Protein AF-A0A0A1XLI5-F1 (afdb_monomer)

Nearest PDB structures (foldseek):
  1wdu-assembly2_B  TM=8.377E-01  e=4.323E-15  Bombyx mori
  2v0s-assembly1_A  TM=8.043E-01  e=7.699E-15  Homo sapiens
  2v0r-assembly2_B  TM=8.054E-01  e=9.155E-15  Homo sapiens
  7n8k-assembly2_B  TM=7.946E-01  e=1.539E-14  Homo sapiens
  7n94-assembly2_B  TM=7.798E-01  e=3.281E-13  Homo sapiens

InterPro domains:
  IPR005135 Endonuclease/exonuclease/phosphatase [PF03372] (9-214)
  IPR036691 Endonuclease/exonuclease/phosphatase superfamily [G3DSA:3.60.10.10] (4-222)
  IPR036691 Endonuclease/exonuclease/phosphatase superfamily [SSF56219] (4-221)

pLDDT: mean 92.41, std 9.8, range [49.66, 98.81]

Foldseek 3Di:
DDKAKEKEDAQLACPVQLVLVLVCCVVSVHQKYKYWQNLDAPPDDDDHPQWDKDWDDAPVRGRTIIIMMTGGPVWDKDWDDWDHDPQKGKTWMWTDDPPDIEIEMRIDGDLPDADALVNVLVVLVVSDQWYKHWYFQNAADPQQQWPDGDRNNVRVVVNQPPVVSQKDWAHQNDFFAADPDPVDDGTGRTTIITHPADPQQKHWHWDPRTDDSGTMIIMMGHPDGDPPDPPPDPDDPPDDPVVVVVD

Sequence (247 aa):
MSILNICIWNANGVNQHKLELIRFLTEKNIDVMLISETHLTNKNNFFIAGYRLHVTNHPDGKAHGGTAVLVRNRLNHHALEPHATAQLQATTISLKNRGSDLNLTAIYCPPRFKITDCEFKDFFGTLGPRFLAGGDYNAKHMYWGSRLINPKGRQLYYTIINKHNNLDIISPGKPTYWPSDRNKIPDLIDFAVVKNIDRSLITADTCTDLSSDHSPVLIKLCEQPMIVEPKVSLTTHKTNWLKYRKY

Mean predicted aligned error: 6.58 Å

Solvent-accessible surface area (backbone atoms only — not comparable to full-atom values): 13193 Å² total; per-residue (Å²): 135,67,68,48,31,33,34,26,29,44,39,80,33,39,75,87,44,48,70,59,48,57,50,47,42,57,79,69,57,46,42,33,40,20,27,7,24,33,31,43,34,98,85,58,88,84,84,53,93,69,42,46,80,46,73,23,49,28,77,87,62,46,69,47,50,18,10,22,31,38,35,31,64,89,59,60,63,47,77,51,84,66,42,61,45,91,48,43,25,26,15,36,34,38,36,70,49,102,84,62,54,41,25,43,27,6,25,29,23,53,73,90,48,81,53,50,31,65,58,52,44,55,54,56,59,72,53,54,82,27,31,42,42,22,18,34,51,62,28,23,28,61,92,58,44,11,87,48,74,39,74,42,15,53,20,51,46,55,36,38,72,36,72,91,66,51,42,50,79,48,43,49,62,53,65,24,38,50,62,88,51,86,90,51,77,62,32,25,32,58,38,28,44,32,22,81,65,64,70,64,25,49,51,47,38,68,48,88,58,72,94,40,59,26,39,29,35,42,32,44,41,38,85,56,71,64,83,72,74,73,78,88,59,100,63,57,99,80,57,60,63,76,66,62,75,76,112

Structure (mmCIF, N/CA/C/O backbone):
data_AF-A0A0A1XLI5-F1
#
_entry.id   AF-A0A0A1XLI5-F1
#
loop_
_atom_site.group_PDB
_atom_site.id
_atom_site.type_symbol
_atom_site.label_atom_id
_atom_site.label_alt_id
_atom_site.label_comp_id
_atom_site.label_asym_id
_atom_site.label_entity_id
_atom_site.label_seq_id
_atom_site.pdbx_PDB_ins_code
_atom_site.Cartn_x
_atom_site.Cartn_y
_atom_site.Cartn_z
_atom_site.occupancy
_atom_site.B_iso_or_equiv
_atom_site.auth_seq_id
_atom_site.auth_comp_id
_atom_site.auth_asym_id
_atom_site.auth_atom_id
_atom_site.pdbx_PDB_model_num
ATOM 1 N N . MET A 1 1 ? -12.759 -1.302 22.743 1.00 49.66 1 MET A N 1
ATOM 2 C CA . MET A 1 1 ? -11.717 -0.669 21.908 1.00 49.66 1 MET A CA 1
ATOM 3 C C . MET A 1 1 ? -12.112 -0.861 20.459 1.00 49.66 1 MET A C 1
ATOM 5 O O . MET A 1 1 ? -12.334 -1.997 20.058 1.00 49.66 1 MET A O 1
ATOM 9 N N . SER A 1 2 ? -12.293 0.224 19.713 1.00 81.88 2 SER A N 1
ATOM 10 C CA . SER A 1 2 ? -12.528 0.156 18.270 1.00 81.88 2 SER A CA 1
ATOM 11 C C . SER A 1 2 ? -11.165 -0.025 17.592 1.00 81.88 2 SER A C 1
ATOM 13 O O . SER A 1 2 ? -10.254 0.786 17.772 1.00 81.88 2 SER A O 1
ATOM 15 N N . ILE A 1 3 ? -10.997 -1.171 16.933 1.00 92.06 3 ILE A N 1
ATOM 16 C CA . ILE A 1 3 ? -9.827 -1.516 16.123 1.00 92.06 3 ILE A CA 1
ATOM 17 C C . ILE A 1 3 ? -10.325 -1.610 14.690 1.00 92.06 3 ILE A C 1
ATOM 19 O O . ILE A 1 3 ? -11.310 -2.301 14.426 1.00 92.06 3 ILE A O 1
ATOM 23 N N . LEU A 1 4 ? -9.634 -0.930 13.784 1.00 95.38 4 LEU A N 1
ATOM 24 C CA . LEU A 1 4 ? -9.854 -1.030 12.354 1.00 95.38 4 LEU A CA 1
ATOM 25 C C . LEU A 1 4 ? -8.824 -2.001 11.769 1.00 95.38 4 LEU A C 1
ATOM 27 O O . LEU A 1 4 ? -7.623 -1.712 11.775 1.00 95.38 4 LEU A O 1
ATOM 31 N N . ASN A 1 5 ? -9.291 -3.151 11.278 1.00 97.88 5 ASN A N 1
ATOM 32 C CA . ASN A 1 5 ? -8.432 -4.137 10.626 1.00 97.88 5 ASN A CA 1
ATOM 33 C C . ASN A 1 5 ? -8.346 -3.826 9.131 1.00 97.88 5 ASN A C 1
ATOM 35 O O . ASN A 1 5 ? -9.330 -3.946 8.400 1.00 97.88 5 ASN A O 1
ATOM 39 N N . ILE A 1 6 ? -7.165 -3.432 8.676 1.00 98.62 6 ILE A N 1
ATOM 40 C CA . ILE A 1 6 ? -6.880 -3.119 7.280 1.00 98.62 6 ILE A CA 1
ATOM 41 C C . ILE A 1 6 ? -5.957 -4.207 6.734 1.00 98.62 6 ILE A C 1
ATOM 43 O O . ILE A 1 6 ? -5.086 -4.701 7.447 1.00 98.62 6 ILE A O 1
ATOM 47 N N . CYS A 1 7 ? -6.114 -4.588 5.474 1.00 98.69 7 CYS A N 1
ATOM 48 C CA . CYS A 1 7 ? -5.161 -5.468 4.809 1.00 98.69 7 CYS A CA 1
ATOM 49 C C . CYS A 1 7 ? -4.741 -4.889 3.461 1.00 98.69 7 CYS A C 1
ATOM 51 O O . CYS A 1 7 ? -5.577 -4.354 2.742 1.00 98.69 7 CYS A O 1
ATOM 53 N N . ILE A 1 8 ? -3.450 -4.972 3.146 1.00 98.69 8 ILE A N 1
ATOM 54 C CA . ILE A 1 8 ? -2.868 -4.619 1.851 1.00 98.69 8 ILE A CA 1
ATOM 55 C C . ILE A 1 8 ? -2.484 -5.905 1.145 1.00 98.69 8 ILE A C 1
ATOM 57 O O . ILE A 1 8 ? -1.854 -6.766 1.759 1.00 98.69 8 ILE A O 1
ATOM 61 N N . TRP A 1 9 ? -2.808 -6.019 -0.136 1.00 98.62 9 TRP A N 1
ATOM 62 C CA . TRP A 1 9 ? -2.427 -7.186 -0.913 1.00 98.62 9 TRP A CA 1
ATOM 63 C C . TRP A 1 9 ? -2.335 -6.875 -2.404 1.00 98.62 9 TRP A C 1
ATOM 65 O O . TRP A 1 9 ? -3.263 -6.311 -2.984 1.00 98.62 9 TRP A O 1
ATOM 75 N N . ASN A 1 10 ? -1.236 -7.275 -3.036 1.00 98.31 10 ASN A N 1
ATOM 76 C CA . ASN A 1 10 ? -1.172 -7.370 -4.487 1.00 98.31 10 ASN A CA 1
ATOM 77 C C . ASN A 1 10 ? -1.771 -8.719 -4.916 1.00 98.31 10 ASN A C 1
ATOM 79 O O . ASN A 1 10 ? -1.243 -9.783 -4.591 1.00 98.31 10 ASN A O 1
ATOM 83 N N . ALA A 1 11 ? -2.905 -8.663 -5.613 1.00 97.38 11 ALA A N 1
ATOM 84 C CA . ALA A 1 11 ? -3.664 -9.847 -5.991 1.00 97.38 11 ALA A CA 1
ATOM 85 C C . ALA A 1 11 ? -3.183 -10.500 -7.290 1.00 97.38 11 ALA A C 1
ATOM 87 O O . ALA A 1 11 ? -3.607 -11.618 -7.563 1.00 97.38 11 ALA A O 1
ATOM 88 N N . ASN A 1 12 ? -2.385 -9.799 -8.107 1.00 96.25 12 ASN A N 1
ATOM 89 C CA . ASN A 1 12 ? -1.970 -10.254 -9.437 1.00 96.25 12 ASN A CA 1
ATOM 90 C C . ASN A 1 12 ? -3.145 -10.847 -10.258 1.00 96.25 12 ASN A C 1
ATOM 92 O O . ASN A 1 12 ? -3.077 -11.924 -10.854 1.00 96.25 12 ASN A O 1
ATOM 96 N N . GLY A 1 13 ? -4.280 -10.142 -10.236 1.00 95.81 13 GLY A N 1
ATOM 97 C CA . GLY A 1 13 ? -5.560 -10.573 -10.794 1.00 95.81 13 GLY A CA 1
ATOM 98 C C . GLY A 1 13 ? -6.535 -11.128 -9.755 1.00 95.81 13 GLY A C 1
ATOM 99 O O . GLY A 1 13 ? -6.631 -12.329 -9.526 1.00 95.81 13 GLY A O 1
ATOM 100 N N . VAL A 1 14 ? -7.393 -10.269 -9.201 1.00 96.12 14 VAL A N 1
ATOM 101 C CA . VAL A 1 14 ? -8.268 -10.622 -8.061 1.00 96.12 14 VAL A CA 1
ATOM 102 C C . VAL A 1 14 ? -9.360 -11.658 -8.382 1.00 96.12 14 VAL A C 1
ATOM 104 O O . VAL A 1 14 ? -9.845 -12.353 -7.489 1.00 96.12 14 VAL A O 1
ATOM 107 N N . ASN A 1 15 ? -9.769 -11.789 -9.650 1.00 93.62 15 ASN A N 1
ATOM 108 C CA . ASN A 1 15 ? -10.887 -12.664 -10.034 1.00 93.62 15 ASN A CA 1
ATOM 109 C C . ASN A 1 15 ? -10.626 -14.142 -9.717 1.00 93.62 15 ASN A C 1
ATOM 111 O O . ASN A 1 15 ? -11.529 -14.823 -9.229 1.00 93.62 15 ASN A O 1
ATOM 115 N N . GLN A 1 16 ? -9.408 -14.629 -9.960 1.00 92.94 16 GLN A N 1
ATOM 116 C CA . GLN A 1 16 ? -9.045 -16.032 -9.723 1.00 92.94 16 GLN A CA 1
ATOM 117 C C . GLN A 1 16 ? -8.970 -16.378 -8.225 1.00 92.94 16 GLN A C 1
ATOM 119 O O . GLN A 1 16 ? -9.126 -17.535 -7.847 1.00 92.94 16 GLN A O 1
ATOM 124 N N . HIS A 1 17 ? -8.840 -15.362 -7.369 1.00 94.75 17 HIS A N 1
ATOM 125 C CA . HIS A 1 17 ? -8.684 -15.490 -5.921 1.00 94.75 17 HIS A CA 1
ATOM 126 C C . HIS A 1 17 ? -9.977 -15.213 -5.138 1.00 94.75 17 HIS A C 1
ATOM 128 O O . HIS A 1 17 ? -9.974 -15.094 -3.914 1.00 94.75 17 HIS A O 1
ATOM 134 N N . LYS A 1 18 ? -11.126 -15.093 -5.814 1.00 95.62 18 LYS A N 1
ATOM 135 C CA . LYS A 1 18 ? -12.368 -14.624 -5.183 1.00 95.62 18 LYS A CA 1
ATOM 136 C C . LYS A 1 18 ? -12.802 -15.456 -3.966 1.00 95.62 18 LYS A C 1
ATOM 138 O O . LYS A 1 18 ? -13.197 -14.884 -2.952 1.00 95.62 18 LYS A O 1
ATOM 143 N N . LEU A 1 19 ? -12.761 -16.787 -4.064 1.00 96.38 19 LEU A N 1
ATOM 144 C CA . LEU A 1 19 ? -13.228 -17.676 -2.990 1.00 96.38 19 LEU A CA 1
ATOM 145 C C . LEU A 1 19 ? -12.307 -17.635 -1.764 1.00 96.38 19 LEU A C 1
ATOM 147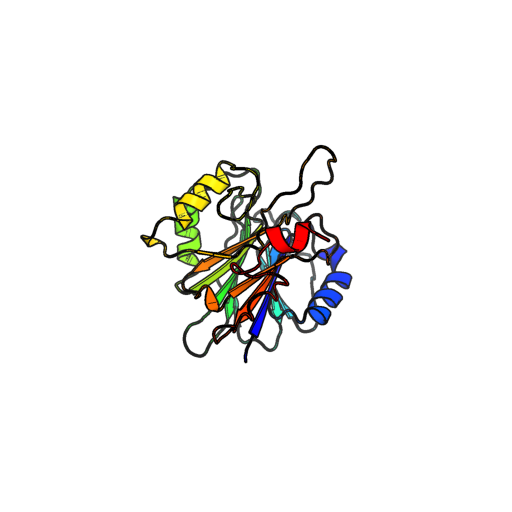 O O . LEU A 1 19 ? -12.796 -17.534 -0.638 1.00 96.38 19 LEU A O 1
ATOM 151 N N . GLU A 1 20 ? -10.989 -17.661 -1.972 1.00 97.00 20 GLU A N 1
ATOM 152 C CA . GLU A 1 20 ? -10.031 -17.525 -0.870 1.00 97.00 20 GLU A CA 1
ATOM 153 C C . GLU A 1 20 ? -10.091 -16.135 -0.235 1.00 97.00 20 GLU A C 1
ATOM 155 O O . GLU A 1 20 ? -10.022 -16.029 0.986 1.00 97.00 20 GLU A O 1
ATOM 160 N N . LEU A 1 21 ? -10.328 -15.084 -1.027 1.00 97.75 21 LEU A N 1
ATOM 161 C CA . LEU A 1 21 ? -10.473 -13.728 -0.516 1.00 97.75 21 LEU A CA 1
ATOM 162 C C . LEU A 1 21 ? -11.706 -13.604 0.386 1.00 97.75 21 LEU A C 1
ATOM 164 O O . LEU A 1 21 ? -11.608 -13.038 1.469 1.00 97.75 21 LEU A O 1
ATOM 168 N N . ILE A 1 22 ? -12.854 -14.177 0.001 1.00 97.81 22 ILE A N 1
ATOM 169 C CA . ILE A 1 22 ? -14.059 -14.211 0.856 1.00 97.81 22 ILE A CA 1
ATOM 170 C C . ILE A 1 22 ? -13.752 -14.871 2.207 1.00 97.81 22 ILE A C 1
ATOM 172 O O . ILE A 1 22 ? -14.126 -14.348 3.264 1.00 97.81 22 ILE A O 1
ATOM 176 N N . ARG A 1 23 ? -13.053 -16.010 2.174 1.00 97.50 23 ARG A N 1
ATOM 177 C CA . ARG A 1 23 ? -12.657 -16.743 3.378 1.00 97.50 23 ARG A CA 1
ATOM 178 C C . ARG A 1 23 ? -11.710 -15.910 4.242 1.00 97.50 23 ARG A C 1
ATOM 180 O O . ARG A 1 23 ? -11.984 -15.718 5.423 1.00 97.50 23 ARG A O 1
ATOM 187 N N . PHE A 1 24 ? -10.668 -15.344 3.641 1.00 98.25 24 PHE A N 1
ATOM 188 C CA . PHE A 1 24 ? -9.669 -14.517 4.312 1.00 98.25 24 PHE A CA 1
ATOM 189 C C . PHE A 1 24 ? -10.281 -13.283 4.987 1.00 98.25 24 PHE A C 1
ATOM 191 O O . PHE A 1 24 ? -10.025 -13.027 6.164 1.00 98.25 24 PHE A O 1
ATOM 198 N N . LEU A 1 25 ? -11.150 -12.551 4.277 1.00 98.31 25 LEU A N 1
ATOM 199 C CA . LEU A 1 25 ? -11.863 -11.383 4.808 1.00 98.31 25 LEU A CA 1
ATOM 200 C C . LEU A 1 25 ? -12.666 -11.723 6.073 1.00 98.31 25 LEU A C 1
ATOM 202 O O . LEU A 1 25 ? -12.767 -10.900 6.988 1.00 98.31 25 LEU A O 1
ATOM 206 N N . THR A 1 26 ? -13.227 -12.932 6.120 1.00 97.00 26 THR A N 1
ATOM 207 C CA . THR A 1 26 ? -14.022 -13.432 7.245 1.00 97.00 26 THR A CA 1
ATOM 208 C C . THR A 1 26 ? -13.123 -13.891 8.393 1.00 97.00 26 THR A C 1
ATOM 210 O O . THR A 1 26 ? -13.259 -13.391 9.507 1.00 97.00 26 THR A O 1
ATOM 213 N N . GLU A 1 27 ? -12.164 -14.782 8.127 1.00 97.06 27 GLU A N 1
ATOM 214 C CA . GLU A 1 27 ? -11.277 -15.371 9.141 1.00 97.06 27 GLU A CA 1
ATOM 215 C C . GLU A 1 27 ? -10.389 -14.327 9.829 1.00 97.06 27 GLU A C 1
ATOM 217 O O . GLU A 1 27 ? -10.199 -14.374 11.044 1.00 97.06 27 GLU A O 1
ATOM 222 N N . LYS A 1 28 ? -9.869 -13.353 9.073 1.00 97.25 28 LYS A N 1
ATOM 223 C CA . LYS A 1 28 ? -9.046 -12.263 9.621 1.00 97.25 28 LYS A CA 1
ATOM 224 C C . LYS A 1 28 ? -9.863 -11.067 10.096 1.00 97.25 28 LYS A C 1
ATOM 226 O O . LYS A 1 28 ? -9.287 -10.113 10.614 1.00 97.25 28 LYS A O 1
ATOM 231 N N . ASN A 1 29 ? -11.188 -11.107 9.937 1.00 97.00 29 ASN A N 1
ATOM 232 C CA . ASN A 1 29 ? -12.095 -10.028 10.313 1.00 97.00 29 ASN A CA 1
ATOM 233 C C . ASN A 1 29 ? -11.672 -8.659 9.730 1.00 97.00 29 ASN A C 1
ATOM 235 O O . ASN A 1 29 ? -11.658 -7.651 10.439 1.00 97.00 29 ASN A O 1
ATOM 239 N N . ILE A 1 30 ? -11.339 -8.628 8.436 1.00 98.31 30 ILE A N 1
ATOM 240 C CA . ILE A 1 30 ? -10.862 -7.423 7.740 1.00 98.31 30 ILE A CA 1
ATOM 241 C C . ILE A 1 30 ? -11.998 -6.413 7.588 1.00 98.31 30 ILE A C 1
ATOM 243 O O . ILE A 1 30 ? -13.070 -6.744 7.100 1.00 98.31 30 ILE A O 1
ATOM 247 N N . ASP A 1 31 ? -11.792 -5.166 7.988 1.00 98.12 31 ASP A N 1
ATOM 248 C CA . ASP A 1 31 ? -12.767 -4.098 7.778 1.00 98.12 31 ASP A CA 1
ATOM 249 C C . ASP A 1 31 ? -12.550 -3.386 6.438 1.00 98.12 31 ASP A C 1
ATOM 251 O O . ASP A 1 31 ? -13.524 -3.028 5.769 1.00 98.12 31 ASP A O 1
ATOM 255 N N . VAL A 1 32 ? -11.287 -3.204 6.035 1.00 98.62 32 VAL A N 1
ATOM 256 C CA . VAL A 1 32 ? -10.914 -2.589 4.754 1.00 98.62 32 VAL A CA 1
ATOM 257 C C . VAL A 1 32 ? -9.788 -3.371 4.080 1.00 98.62 32 VAL A C 1
ATOM 259 O O . VAL A 1 32 ? -8.735 -3.585 4.672 1.00 98.62 32 VAL A O 1
ATOM 262 N N . MET A 1 33 ? -9.990 -3.772 2.828 1.00 98.62 33 MET A N 1
ATOM 263 C CA . MET A 1 33 ? -8.975 -4.427 1.999 1.00 98.62 33 MET A CA 1
ATOM 264 C C . MET A 1 33 ? -8.502 -3.462 0.912 1.00 98.62 33 MET A C 1
ATOM 266 O O . MET A 1 33 ? -9.319 -2.964 0.139 1.00 98.62 33 MET A O 1
ATOM 270 N N . LEU A 1 34 ? -7.197 -3.224 0.847 1.00 98.81 34 LEU A N 1
ATOM 271 C CA . LEU A 1 34 ? -6.501 -2.419 -0.148 1.00 98.81 34 LEU A CA 1
ATOM 272 C C . LEU A 1 34 ? -5.833 -3.370 -1.143 1.00 98.81 34 LEU A C 1
ATOM 274 O O . LEU A 1 34 ? -4.936 -4.125 -0.768 1.00 98.81 34 LEU A O 1
ATOM 278 N N . ILE A 1 35 ? -6.299 -3.369 -2.389 1.00 98.56 35 ILE A N 1
ATOM 279 C CA . ILE A 1 35 ? -5.888 -4.340 -3.405 1.00 98.56 35 ILE A CA 1
ATOM 280 C C . ILE A 1 35 ? -5.125 -3.639 -4.527 1.00 98.56 35 ILE A C 1
ATOM 282 O O . ILE A 1 35 ? -5.639 -2.693 -5.130 1.00 98.56 35 ILE A O 1
ATOM 286 N N . SER A 1 36 ? -3.935 -4.153 -4.829 1.00 98.25 36 SER A N 1
ATOM 287 C CA . SER A 1 36 ? -3.125 -3.808 -6.005 1.00 98.25 36 SER A CA 1
ATOM 288 C C . SER A 1 36 ? -3.255 -4.892 -7.078 1.00 98.25 36 SER A C 1
ATOM 290 O O . SER A 1 36 ? -3.556 -6.042 -6.758 1.00 98.25 36 SER A O 1
ATOM 292 N N . GLU A 1 37 ? -3.027 -4.524 -8.339 1.00 96.81 37 GLU A N 1
ATOM 293 C CA . GLU A 1 37 ? -3.124 -5.407 -9.515 1.00 96.81 37 GLU A CA 1
ATOM 294 C C . GLU A 1 37 ? -4.429 -6.204 -9.551 1.00 96.81 37 GLU A C 1
ATOM 296 O O . GLU A 1 37 ? -4.470 -7.433 -9.553 1.00 96.81 37 GLU A O 1
ATOM 301 N N . THR A 1 38 ? -5.547 -5.485 -9.550 1.00 96.38 38 THR A N 1
ATOM 302 C CA . THR A 1 38 ? -6.871 -6.115 -9.576 1.00 96.38 38 THR A CA 1
ATOM 303 C C . THR A 1 38 ? -7.145 -6.829 -10.902 1.00 96.38 38 THR A C 1
ATOM 305 O O . THR A 1 38 ? -7.886 -7.813 -10.919 1.00 96.38 38 THR A O 1
ATOM 308 N N . HIS A 1 39 ? -6.564 -6.341 -12.005 1.00 95.62 39 HIS A N 1
ATOM 309 C CA . HIS A 1 39 ? -6.836 -6.758 -13.389 1.00 95.62 39 HIS A CA 1
ATOM 310 C C . HIS A 1 39 ? -8.325 -6.677 -13.762 1.00 95.62 39 HIS A C 1
ATOM 312 O O . HIS A 1 39 ? -8.803 -7.378 -14.657 1.00 95.62 39 HIS A O 1
ATOM 318 N N . LEU A 1 40 ? -9.077 -5.822 -13.066 1.00 93.75 40 LEU A N 1
ATOM 319 C CA . LEU A 1 40 ? -10.470 -5.550 -13.383 1.00 93.75 40 LEU A CA 1
ATOM 320 C C . LEU A 1 40 ? -10.572 -4.556 -14.544 1.00 93.75 40 LEU A C 1
ATOM 322 O O . LEU A 1 40 ? -9.704 -3.720 -14.785 1.00 93.75 40 LEU A O 1
ATOM 326 N N . THR A 1 41 ? -11.675 -4.666 -15.270 1.00 90.62 41 THR A N 1
ATOM 327 C CA . THR A 1 41 ? -12.099 -3.749 -16.326 1.00 90.62 41 THR A CA 1
ATOM 328 C C . THR A 1 41 ? -13.558 -3.379 -16.089 1.00 90.62 41 THR A C 1
ATOM 330 O O . THR A 1 41 ? -14.252 -4.018 -15.295 1.00 90.62 41 THR A O 1
ATOM 333 N N . ASN A 1 42 ? -14.078 -2.416 -16.849 1.00 85.12 42 ASN A N 1
ATOM 334 C CA . ASN A 1 42 ? -15.495 -2.034 -16.783 1.00 85.12 42 ASN A CA 1
ATOM 335 C C . ASN A 1 42 ? -16.458 -3.179 -17.165 1.00 85.12 42 ASN A C 1
ATOM 337 O O . ASN A 1 42 ? -17.662 -3.050 -16.977 1.00 85.12 42 ASN A O 1
ATOM 341 N N . LYS A 1 43 ? -15.948 -4.290 -17.716 1.00 83.25 43 LYS A N 1
ATOM 342 C CA . LYS A 1 43 ? -16.734 -5.482 -18.067 1.00 83.25 43 LYS A CA 1
ATOM 343 C C . LYS A 1 43 ? -16.814 -6.505 -16.931 1.00 83.25 43 LYS A C 1
ATOM 345 O O . LYS A 1 43 ? -17.588 -7.454 -17.023 1.00 83.25 43 LYS A O 1
ATOM 350 N N . ASN A 1 44 ? -15.986 -6.373 -15.896 1.00 81.69 44 ASN A N 1
ATOM 351 C CA . ASN A 1 44 ? -15.933 -7.340 -14.807 1.00 81.69 44 ASN A CA 1
ATOM 352 C C . ASN A 1 44 ? -16.973 -7.010 -13.732 1.00 81.69 44 ASN A C 1
ATOM 354 O O . ASN A 1 44 ? -16.948 -5.933 -13.147 1.00 81.69 44 ASN A O 1
ATOM 358 N N . ASN A 1 45 ? -17.809 -7.991 -13.386 1.00 81.75 45 ASN A N 1
ATOM 359 C CA . ASN A 1 45 ? -18.713 -7.911 -12.238 1.00 81.75 45 ASN A CA 1
ATOM 360 C C . ASN A 1 45 ? -18.058 -8.557 -11.008 1.00 81.75 45 ASN A C 1
ATOM 362 O O . ASN A 1 45 ? -18.341 -9.708 -10.663 1.00 81.75 45 ASN A O 1
ATOM 366 N N . PHE A 1 46 ? -17.150 -7.831 -10.352 1.00 92.81 46 PHE A N 1
ATOM 367 C CA . PHE A 1 46 ? -16.556 -8.286 -9.094 1.00 92.81 46 PHE A CA 1
ATOM 368 C C . PHE A 1 46 ? -17.426 -7.861 -7.908 1.00 92.81 46 PHE A C 1
ATOM 370 O O . PHE A 1 46 ? -17.701 -6.681 -7.708 1.00 92.81 46 PHE A O 1
ATOM 377 N N . PHE A 1 47 ? -17.871 -8.833 -7.114 1.00 94.75 47 PHE A N 1
ATOM 378 C CA . PHE A 1 47 ? -18.762 -8.605 -5.977 1.00 94.75 47 PHE A CA 1
ATOM 379 C C . PHE A 1 47 ? -18.454 -9.577 -4.842 1.00 94.75 47 PHE A C 1
ATOM 381 O O . PHE A 1 47 ? -18.332 -10.783 -5.079 1.00 94.75 47 PHE A O 1
ATOM 388 N N . ILE A 1 48 ? -18.386 -9.048 -3.621 1.00 96.75 48 ILE A N 1
ATOM 389 C CA . ILE A 1 48 ? -18.204 -9.793 -2.376 1.00 96.75 48 ILE A CA 1
ATOM 390 C C . ILE A 1 48 ? -19.306 -9.354 -1.411 1.00 96.75 48 ILE A C 1
ATOM 392 O O . ILE A 1 48 ? -19.416 -8.175 -1.081 1.00 96.75 48 ILE A O 1
ATOM 396 N N . ALA A 1 49 ? -20.121 -10.301 -0.946 1.00 96.81 49 ALA A N 1
ATOM 397 C CA . ALA A 1 49 ? -21.190 -10.010 0.003 1.00 96.81 49 ALA A CA 1
ATOM 398 C C . ALA A 1 49 ? -20.631 -9.405 1.305 1.00 96.81 49 ALA A C 1
ATOM 400 O O . ALA A 1 49 ? -19.612 -9.852 1.826 1.00 96.81 49 ALA A O 1
ATOM 401 N N . GLY A 1 50 ? -21.305 -8.378 1.830 1.00 97.38 50 GLY A N 1
ATOM 402 C CA . GLY A 1 50 ? -20.885 -7.674 3.048 1.00 97.38 50 GLY A CA 1
ATOM 403 C C . GLY A 1 50 ? -19.815 -6.593 2.845 1.00 97.38 50 GLY A C 1
ATOM 404 O O . GLY A 1 50 ? -19.513 -5.876 3.803 1.00 97.38 50 GLY A O 1
ATOM 405 N N . TYR A 1 51 ? -19.294 -6.431 1.623 1.00 98.44 51 TYR A N 1
ATOM 406 C CA . TYR A 1 51 ? -18.329 -5.390 1.271 1.00 98.44 51 TYR A CA 1
ATOM 407 C C . TYR A 1 51 ? -18.813 -4.549 0.091 1.00 98.44 51 TYR A C 1
ATOM 409 O O . TYR A 1 51 ? -19.416 -5.047 -0.860 1.00 98.44 51 TYR A O 1
ATOM 417 N N . ARG A 1 52 ? -18.479 -3.261 0.132 1.00 97.94 52 ARG A N 1
ATOM 418 C CA . ARG A 1 52 ? -18.613 -2.325 -0.976 1.00 97.94 52 ARG A CA 1
ATOM 419 C C . ARG A 1 52 ? -17.271 -2.195 -1.681 1.00 97.94 52 ARG A C 1
ATOM 421 O O . ARG A 1 52 ? -16.262 -1.926 -1.035 1.00 97.94 52 ARG A O 1
ATOM 428 N N . LEU A 1 53 ? -17.277 -2.386 -2.994 1.00 97.50 53 LEU A N 1
ATOM 429 C CA . LEU A 1 53 ? -16.101 -2.274 -3.849 1.00 97.50 53 LEU A CA 1
ATOM 430 C C . LEU A 1 53 ? -16.013 -0.867 -4.452 1.00 97.50 53 LEU A C 1
ATOM 432 O O . LEU A 1 53 ? -16.988 -0.377 -5.018 1.00 97.50 53 LEU A O 1
ATOM 436 N N . HIS A 1 54 ? -14.825 -0.273 -4.385 1.00 97.44 54 HIS A N 1
ATOM 437 C CA . HIS A 1 54 ? -14.418 0.897 -5.165 1.00 97.44 54 HIS A CA 1
ATOM 438 C C . HIS A 1 54 ? -13.201 0.510 -5.994 1.00 97.44 54 HIS A C 1
ATOM 440 O O . HIS A 1 54 ? -12.355 -0.233 -5.498 1.00 97.44 54 HIS A O 1
ATOM 446 N N . VAL A 1 55 ? -13.118 0.968 -7.242 1.00 95.94 55 VAL A N 1
ATOM 447 C CA . VAL A 1 55 ? -12.077 0.528 -8.181 1.00 95.94 55 VAL A CA 1
ATOM 448 C C . VAL A 1 55 ? -11.579 1.698 -9.009 1.00 95.94 55 VAL A C 1
ATOM 450 O O . VAL A 1 55 ? -12.377 2.461 -9.551 1.00 95.94 55 VAL A O 1
ATOM 453 N N . THR A 1 56 ? -10.267 1.751 -9.186 1.00 95.31 56 THR A N 1
ATOM 454 C CA . THR A 1 56 ? -9.598 2.535 -10.218 1.00 95.31 56 THR A CA 1
ATOM 455 C C . THR A 1 56 ? -8.947 1.554 -11.187 1.00 95.31 56 THR A C 1
ATOM 457 O O . THR A 1 56 ? -7.903 0.967 -10.889 1.00 95.31 56 THR A O 1
ATOM 460 N N . ASN A 1 57 ? -9.591 1.340 -12.338 1.00 91.81 57 ASN A N 1
ATOM 461 C CA . ASN A 1 57 ? -9.068 0.481 -13.403 1.00 91.81 57 ASN A CA 1
ATOM 462 C C . ASN A 1 57 ? -7.848 1.126 -14.074 1.00 91.81 57 ASN A C 1
ATOM 464 O O . ASN A 1 57 ? -7.633 2.337 -13.983 1.00 91.81 57 ASN A O 1
ATOM 468 N N . HIS A 1 58 ? -7.058 0.319 -14.781 1.00 87.50 58 HIS A N 1
ATOM 469 C CA . HIS A 1 58 ? -5.933 0.845 -15.542 1.00 87.50 58 HIS A CA 1
ATOM 470 C C . HIS A 1 58 ? -6.410 1.835 -16.628 1.00 87.50 58 HIS A C 1
ATOM 472 O O . HIS A 1 58 ? -7.429 1.574 -17.277 1.00 87.50 58 HIS A O 1
ATOM 478 N N . PRO A 1 59 ? -5.688 2.950 -16.874 1.00 81.25 59 PRO A N 1
ATOM 479 C CA . PRO A 1 59 ? -6.142 4.015 -17.779 1.00 81.25 59 PRO A CA 1
ATOM 480 C C . PRO A 1 59 ? -6.424 3.586 -19.225 1.00 81.25 59 PRO A C 1
ATOM 482 O O . PRO A 1 59 ? -7.224 4.214 -19.908 1.00 81.25 59 PRO A O 1
ATOM 485 N N . ASP A 1 60 ? -5.779 2.520 -19.705 1.00 86.12 60 ASP A N 1
ATOM 486 C CA . ASP A 1 60 ? -6.001 1.979 -21.058 1.00 86.12 60 ASP A CA 1
ATOM 487 C C . ASP A 1 60 ? -7.208 1.023 -21.164 1.00 86.12 60 ASP A C 1
ATOM 489 O O . ASP A 1 60 ? -7.481 0.490 -22.241 1.00 86.12 60 ASP A O 1
ATOM 493 N N . GLY A 1 61 ? -7.913 0.775 -20.054 1.00 78.69 61 GLY A N 1
ATOM 494 C CA . GLY A 1 61 ? -9.098 -0.080 -19.986 1.00 78.69 61 GLY A CA 1
ATOM 495 C C . GLY A 1 61 ? -8.838 -1.585 -20.120 1.00 78.69 61 GLY A C 1
ATOM 496 O O . GLY A 1 61 ? -9.801 -2.350 -20.229 1.00 78.69 61 GLY A O 1
ATOM 497 N N . LYS A 1 62 ? -7.576 -2.034 -20.131 1.00 84.56 62 LYS A N 1
ATOM 498 C CA . LYS A 1 62 ? -7.205 -3.454 -20.232 1.00 84.56 62 LYS A CA 1
ATOM 499 C C . LYS A 1 62 ? -7.021 -4.094 -18.852 1.00 84.56 62 LYS A C 1
ATOM 501 O O . LYS A 1 62 ? -6.808 -3.419 -17.853 1.00 84.56 62 LYS A O 1
ATOM 506 N N . ALA A 1 63 ? -7.084 -5.425 -18.815 1.00 88.50 63 ALA A N 1
ATOM 507 C CA . ALA A 1 63 ? -6.943 -6.236 -17.604 1.00 88.50 63 ALA A CA 1
ATOM 508 C C . ALA A 1 63 ? -5.469 -6.394 -17.172 1.00 88.50 63 ALA A C 1
ATOM 510 O O . ALA A 1 63 ? -4.914 -7.486 -17.229 1.00 88.50 63 ALA A O 1
ATOM 511 N N . HIS A 1 64 ? -4.821 -5.296 -16.782 1.00 88.12 64 HIS A N 1
ATOM 512 C CA . HIS A 1 64 ? -3.506 -5.284 -16.124 1.00 88.12 64 HIS A CA 1
ATOM 513 C C . HIS A 1 64 ? -3.448 -4.120 -15.135 1.00 88.12 64 HIS A C 1
ATOM 515 O O . HIS A 1 64 ? -4.175 -3.148 -15.313 1.00 88.12 64 HIS A O 1
ATOM 521 N N . GLY A 1 65 ? -2.639 -4.215 -14.078 1.00 92.25 65 GLY A N 1
ATOM 522 C CA . GLY A 1 65 ? -2.659 -3.227 -12.998 1.00 92.25 65 GLY A CA 1
ATOM 523 C C . GLY A 1 65 ? -4.051 -3.065 -12.366 1.00 92.25 65 GLY A C 1
ATOM 524 O O . GLY A 1 65 ? -4.782 -4.031 -12.152 1.00 92.25 65 GLY A O 1
ATOM 525 N N . GLY A 1 66 ? -4.426 -1.828 -12.067 1.00 95.44 66 GLY A N 1
ATOM 526 C CA . GLY A 1 66 ? -5.642 -1.445 -11.362 1.00 95.44 66 GLY A CA 1
ATOM 527 C C . GLY A 1 66 ? -5.490 -1.531 -9.845 1.00 95.44 66 GLY A C 1
ATOM 528 O O . GLY A 1 66 ? -4.699 -2.311 -9.315 1.00 95.44 66 GLY A O 1
ATOM 529 N N . THR A 1 67 ? -6.280 -0.731 -9.135 1.00 98.00 67 THR A N 1
ATOM 530 C CA . THR A 1 67 ? -6.396 -0.789 -7.671 1.00 98.00 67 THR A CA 1
ATOM 531 C C . THR A 1 67 ? -7.854 -0.896 -7.260 1.00 98.00 67 THR A C 1
ATOM 533 O O . THR A 1 67 ? -8.752 -0.523 -8.018 1.00 98.00 67 THR A O 1
ATOM 536 N N . ALA A 1 68 ? -8.103 -1.426 -6.067 1.00 98.00 68 ALA A N 1
ATOM 537 C CA . ALA A 1 68 ? -9.433 -1.441 -5.482 1.00 98.00 68 ALA A CA 1
ATOM 538 C C . ALA A 1 68 ? -9.391 -1.328 -3.963 1.00 98.00 68 ALA A C 1
ATOM 540 O O . ALA A 1 68 ? -8.445 -1.765 -3.311 1.00 98.00 68 ALA A O 1
ATOM 541 N N . VAL A 1 69 ? -10.475 -0.799 -3.403 1.00 98.56 69 VAL A N 1
ATOM 542 C CA . VAL A 1 69 ? -10.740 -0.824 -1.968 1.00 98.56 69 VAL A CA 1
ATOM 543 C C . VAL A 1 69 ? -12.050 -1.562 -1.721 1.00 98.56 69 VAL A C 1
ATOM 545 O O . VAL A 1 69 ? -13.100 -1.151 -2.218 1.00 98.56 69 VAL A O 1
ATOM 548 N N . LEU A 1 70 ? -12.004 -2.641 -0.938 1.00 98.44 70 LEU A N 1
ATOM 549 C CA . LEU A 1 70 ? -13.204 -3.263 -0.374 1.00 98.44 70 LEU A CA 1
ATOM 550 C C . LEU A 1 70 ? -13.424 -2.718 1.031 1.00 98.44 70 LEU A C 1
ATOM 552 O O . LEU A 1 70 ? -12.554 -2.851 1.888 1.00 98.44 70 LEU A O 1
ATOM 556 N N . VAL A 1 71 ? -14.601 -2.158 1.284 1.00 98.44 71 VAL A N 1
ATOM 557 C CA . VAL A 1 71 ? -14.974 -1.605 2.588 1.00 98.44 71 VAL A CA 1
ATOM 558 C C . VAL A 1 71 ? -16.155 -2.378 3.145 1.00 98.44 71 VAL A C 1
ATOM 560 O O . VAL A 1 71 ? -17.184 -2.504 2.484 1.00 98.44 71 VAL A O 1
ATOM 563 N N . ARG A 1 72 ? -16.040 -2.884 4.371 1.00 97.81 72 ARG A N 1
ATOM 564 C CA . ARG A 1 72 ? -17.137 -3.584 5.041 1.00 97.81 72 ARG A CA 1
ATOM 565 C C . ARG A 1 72 ? -18.359 -2.670 5.176 1.00 97.81 72 ARG A C 1
ATOM 567 O O . ARG A 1 72 ? -18.244 -1.551 5.669 1.00 97.81 72 ARG A O 1
ATOM 574 N N . ASN A 1 73 ? -19.544 -3.164 4.813 1.00 96.44 73 ASN A N 1
ATOM 575 C CA . ASN A 1 73 ? -20.763 -2.352 4.642 1.00 96.44 73 ASN A CA 1
ATOM 576 C C . ASN A 1 73 ? -21.189 -1.538 5.874 1.00 96.44 73 ASN A C 1
ATOM 578 O O . ASN A 1 73 ? -21.844 -0.511 5.731 1.00 96.44 73 ASN A O 1
ATOM 582 N N . ARG A 1 74 ? -20.823 -1.978 7.084 1.00 94.69 74 ARG A N 1
ATOM 583 C CA . ARG A 1 74 ? -21.129 -1.261 8.333 1.00 94.69 74 ARG A CA 1
ATOM 584 C C . ARG A 1 74 ? -20.351 0.050 8.504 1.00 94.69 74 ARG A C 1
ATOM 586 O O . ARG A 1 74 ? -20.694 0.839 9.377 1.00 94.69 74 ARG A O 1
ATOM 593 N N . LEU A 1 75 ? -19.278 0.260 7.738 1.00 94.50 75 LEU A N 1
ATOM 594 C CA . LEU A 1 75 ? -18.459 1.464 7.823 1.00 94.50 75 LEU A CA 1
ATOM 595 C C . LEU A 1 75 ? -19.036 2.565 6.935 1.00 94.50 75 LEU A C 1
ATOM 597 O O . LEU A 1 75 ? -19.209 2.379 5.731 1.00 94.50 75 LEU A O 1
ATOM 601 N N . ASN A 1 76 ? -19.285 3.735 7.517 1.00 94.62 76 ASN A N 1
ATOM 602 C CA . ASN A 1 76 ? -19.744 4.899 6.769 1.00 94.62 76 ASN A CA 1
ATOM 603 C C . ASN A 1 76 ? -18.573 5.547 6.017 1.00 94.62 76 ASN A C 1
ATOM 605 O O . ASN A 1 76 ? -17.586 5.961 6.630 1.00 94.62 76 ASN A O 1
ATOM 609 N N . HIS A 1 77 ? -18.680 5.623 4.692 1.00 96.88 77 HIS A N 1
ATOM 610 C CA . HIS A 1 77 ? -17.596 6.076 3.828 1.00 96.88 77 HIS A CA 1
ATOM 611 C C . HIS A 1 77 ? -18.105 6.587 2.479 1.00 96.88 77 HIS A C 1
ATOM 613 O O . HIS A 1 77 ? -19.238 6.315 2.078 1.00 96.88 77 HIS A O 1
ATOM 619 N N . HIS A 1 78 ? -17.237 7.295 1.761 1.00 96.31 78 HIS A N 1
ATOM 620 C CA . HIS A 1 78 ? -17.456 7.708 0.376 1.00 96.31 78 HIS A CA 1
ATOM 621 C C . HIS A 1 78 ? -16.160 7.585 -0.432 1.00 96.31 78 HIS A C 1
ATOM 623 O O . HIS A 1 78 ? -15.074 7.578 0.146 1.00 96.31 78 HIS A O 1
ATOM 629 N N . ALA A 1 79 ? -16.274 7.436 -1.752 1.00 97.06 79 ALA A N 1
ATOM 630 C CA . ALA A 1 79 ? -15.120 7.451 -2.647 1.00 97.06 79 ALA A CA 1
ATOM 631 C C . ALA A 1 79 ? -14.633 8.889 -2.857 1.00 97.06 79 ALA A C 1
ATOM 633 O O . ALA A 1 79 ? -15.446 9.815 -2.860 1.00 97.06 79 ALA A O 1
ATOM 634 N N . LEU A 1 80 ? -13.326 9.053 -3.039 1.00 96.31 80 LEU A N 1
ATOM 635 C CA . LEU A 1 80 ? -12.725 10.289 -3.537 1.00 96.31 80 LEU A CA 1
ATOM 636 C C . LEU A 1 80 ? -12.344 10.124 -5.012 1.00 96.31 80 LEU A C 1
ATOM 638 O O . LEU A 1 80 ? -12.433 9.023 -5.561 1.00 96.31 80 LEU A O 1
ATOM 642 N N . GLU A 1 81 ? -11.915 11.219 -5.639 1.00 94.06 81 GLU A N 1
ATOM 643 C CA . GLU A 1 81 ? -11.480 11.207 -7.035 1.00 94.06 81 GLU A CA 1
ATOM 644 C C . GLU A 1 81 ? -10.372 10.163 -7.266 1.00 94.06 81 GLU A C 1
ATOM 646 O O . GLU A 1 81 ? -9.391 10.119 -6.511 1.00 94.06 81 GLU A O 1
ATOM 651 N N . PRO A 1 82 ? -10.517 9.298 -8.285 1.00 91.38 82 PRO A N 1
ATOM 652 C CA . PRO A 1 82 ? -9.531 8.274 -8.581 1.00 91.38 82 PRO A CA 1
ATOM 653 C C . PRO A 1 82 ? -8.254 8.899 -9.147 1.00 91.38 82 PRO A C 1
ATOM 655 O O . PRO A 1 82 ? -8.295 9.822 -9.960 1.00 91.38 82 PRO A O 1
ATOM 658 N N . HIS A 1 83 ? -7.101 8.336 -8.788 1.00 93.19 83 HIS A N 1
ATOM 659 C CA . HIS A 1 83 ? -5.831 8.696 -9.412 1.00 93.19 83 HIS A CA 1
ATOM 660 C C . HIS A 1 83 ? -5.420 7.585 -10.379 1.00 93.19 83 HIS A C 1
ATOM 662 O O . HIS A 1 83 ? -5.009 6.509 -9.956 1.00 93.19 83 HIS A O 1
ATOM 668 N N . ALA A 1 84 ? -5.554 7.823 -11.681 1.00 91.88 84 ALA A N 1
ATOM 669 C CA . ALA A 1 84 ? -5.360 6.803 -12.709 1.00 91.88 84 ALA A CA 1
ATOM 670 C C . ALA A 1 84 ? -4.319 7.261 -13.738 1.00 91.88 84 ALA A C 1
ATOM 672 O O . ALA A 1 84 ? -4.658 7.680 -14.843 1.00 91.88 84 ALA A O 1
ATOM 673 N N . THR A 1 85 ? -3.036 7.188 -13.386 1.00 93.44 85 THR A N 1
ATOM 674 C CA . THR A 1 85 ? -1.941 7.433 -14.336 1.00 93.44 85 THR A CA 1
ATOM 675 C C . THR A 1 85 ? -1.231 6.126 -14.683 1.00 93.44 85 THR A C 1
ATOM 677 O O . THR A 1 85 ? -1.386 5.109 -14.006 1.00 93.44 85 THR A O 1
ATOM 680 N N . ALA A 1 86 ? -0.430 6.123 -15.751 1.00 91.19 86 ALA A N 1
ATOM 681 C CA . ALA A 1 86 ? 0.360 4.944 -16.106 1.00 91.19 86 ALA A CA 1
ATOM 682 C C . ALA A 1 86 ? 1.386 4.589 -15.012 1.00 91.19 86 ALA A C 1
ATOM 684 O O . ALA A 1 86 ? 1.670 3.416 -14.789 1.00 91.19 86 ALA A O 1
ATOM 685 N N . GLN A 1 87 ? 1.925 5.602 -14.330 1.00 94.50 87 GLN A N 1
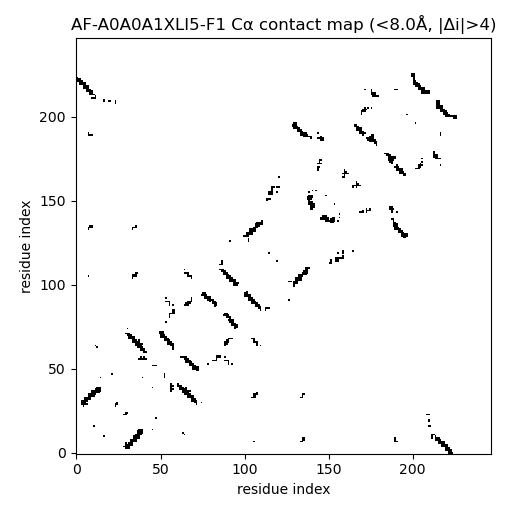ATOM 686 C CA . GLN A 1 87 ? 2.990 5.469 -13.336 1.00 94.50 87 GLN A CA 1
ATOM 687 C C . GLN A 1 87 ? 2.488 5.202 -11.915 1.00 94.50 87 GLN A C 1
ATOM 689 O O . GLN A 1 87 ? 3.185 4.535 -11.153 1.00 94.50 87 GLN A O 1
ATOM 694 N N . LEU A 1 88 ? 1.294 5.686 -11.574 1.00 96.25 88 LEU A N 1
ATOM 695 C CA . LEU A 1 88 ? 0.685 5.532 -10.260 1.00 96.25 88 LEU A CA 1
ATOM 696 C C . LEU A 1 88 ? -0.826 5.383 -10.416 1.00 96.25 88 LEU A C 1
ATOM 698 O O . LEU A 1 88 ? -1.494 6.216 -11.032 1.00 96.25 88 LEU A O 1
ATOM 702 N N . GLN A 1 89 ? -1.361 4.316 -9.840 1.00 97.00 89 GLN A N 1
ATOM 703 C CA . GLN A 1 89 ? -2.789 4.033 -9.802 1.00 97.00 89 GLN A CA 1
ATOM 704 C C . GLN A 1 89 ? -3.219 3.976 -8.349 1.00 97.00 89 GLN A C 1
ATOM 706 O O . GLN A 1 89 ? -2.567 3.313 -7.543 1.00 97.00 89 GLN A O 1
ATOM 711 N N . ALA A 1 90 ? -4.299 4.670 -8.012 1.00 98.19 90 ALA A N 1
ATOM 712 C CA . ALA A 1 90 ? -4.810 4.689 -6.662 1.00 98.19 90 ALA A CA 1
ATOM 713 C C . ALA A 1 90 ? -6.335 4.768 -6.605 1.00 98.19 90 ALA A C 1
ATOM 715 O O . ALA A 1 90 ? -6.982 5.493 -7.368 1.00 98.19 90 ALA A O 1
ATOM 716 N N . THR A 1 91 ? -6.892 4.026 -5.655 1.00 98.56 91 THR A N 1
ATOM 717 C CA . THR A 1 91 ? -8.306 4.074 -5.284 1.00 98.56 91 THR A CA 1
ATOM 718 C C . THR A 1 91 ? -8.393 4.574 -3.858 1.00 98.56 91 THR A C 1
ATOM 720 O O . THR A 1 91 ? -7.868 3.920 -2.955 1.00 98.56 91 THR A O 1
ATOM 723 N N . THR A 1 92 ? -9.076 5.695 -3.651 1.00 98.56 92 THR A N 1
ATOM 724 C CA . THR A 1 92 ? -9.173 6.334 -2.339 1.00 98.56 92 THR A CA 1
ATOM 725 C C . THR A 1 92 ? -10.612 6.355 -1.857 1.00 98.56 92 THR A C 1
ATOM 727 O O . THR A 1 92 ? -11.525 6.759 -2.577 1.00 98.56 92 THR A O 1
ATOM 730 N N . ILE A 1 93 ? -10.810 5.966 -0.602 1.00 98.38 93 ILE A N 1
ATOM 731 C CA . ILE A 1 93 ? -12.058 6.185 0.126 1.00 98.38 93 ILE A CA 1
ATOM 732 C C . ILE A 1 93 ? -11.786 7.034 1.358 1.00 98.38 93 ILE A C 1
ATOM 734 O O . ILE A 1 93 ? -10.689 7.012 1.911 1.00 98.38 93 ILE A O 1
ATOM 738 N N . SER A 1 94 ? -12.801 7.752 1.811 1.00 97.75 94 SER A N 1
ATOM 739 C CA . SER A 1 94 ? -12.767 8.520 3.046 1.00 97.75 94 SER A CA 1
ATOM 740 C C . SER A 1 94 ? -13.711 7.890 4.065 1.00 97.75 94 SER A C 1
ATOM 742 O O . SER A 1 94 ? -14.929 7.832 3.851 1.00 97.75 94 SER A O 1
ATOM 744 N N . LEU A 1 95 ? -13.141 7.357 5.151 1.00 95.50 95 LEU A N 1
ATOM 745 C CA . LEU A 1 95 ? -13.888 6.846 6.297 1.00 95.50 95 LEU A CA 1
ATOM 746 C C . LEU A 1 95 ? -14.293 8.010 7.198 1.00 95.50 95 LEU A C 1
ATOM 748 O O . LEU A 1 95 ? -13.430 8.729 7.709 1.00 95.50 95 LEU A O 1
ATOM 752 N N . LYS A 1 96 ? -15.597 8.135 7.457 1.00 88.19 96 LYS A N 1
ATOM 753 C CA . LYS A 1 96 ? -16.109 9.155 8.374 1.00 88.19 96 LYS A CA 1
ATOM 754 C C . LYS A 1 96 ? -15.789 8.776 9.814 1.00 88.19 96 LYS A C 1
ATOM 756 O O . LYS A 1 96 ? -16.183 7.701 10.268 1.00 88.19 96 LYS A O 1
ATOM 761 N N . ASN A 1 97 ? -15.120 9.663 10.545 1.00 77.19 97 ASN A N 1
ATOM 762 C CA . ASN A 1 97 ? -14.812 9.460 11.962 1.00 77.19 97 ASN A CA 1
ATOM 763 C C . ASN A 1 97 ? -15.190 10.703 12.787 1.00 77.19 97 ASN A C 1
ATOM 765 O O . ASN A 1 97 ? -15.214 11.810 12.265 1.00 77.19 97 ASN A O 1
ATOM 769 N N . ARG A 1 98 ? -15.490 10.543 14.084 1.00 67.38 98 ARG A N 1
ATOM 770 C CA . ARG A 1 98 ? -16.088 11.598 14.935 1.00 67.38 98 ARG A CA 1
ATOM 771 C C . ARG A 1 98 ? -15.213 12.845 15.154 1.00 67.38 98 ARG A C 1
ATOM 773 O O . ARG A 1 98 ? -15.716 13.821 15.695 1.00 67.38 98 ARG A O 1
ATOM 780 N N . GLY A 1 99 ? -13.939 12.822 14.758 1.00 71.06 99 GLY A N 1
ATOM 781 C CA . GLY A 1 99 ? -13.020 13.961 14.897 1.00 71.06 99 GLY A CA 1
ATOM 782 C C . GLY A 1 99 ? -12.369 14.406 13.587 1.00 71.06 99 GLY A C 1
ATOM 783 O O . GLY A 1 99 ? -12.323 15.594 13.292 1.00 71.06 99 GLY A O 1
ATOM 784 N N . SER A 1 100 ? -11.861 13.464 12.794 1.00 83.56 100 SER A N 1
ATOM 785 C CA . SER A 1 100 ? -11.236 13.745 11.501 1.00 83.56 100 SER A CA 1
ATOM 786 C C . SER A 1 100 ? -11.342 12.516 10.616 1.00 83.56 100 SER A C 1
ATOM 788 O O . SER A 1 100 ? -10.979 11.411 11.046 1.00 83.56 100 SER A O 1
ATOM 790 N N . ASP A 1 101 ? -11.828 12.727 9.396 1.00 92.69 101 ASP A N 1
ATOM 791 C CA . ASP A 1 101 ? -11.933 11.686 8.383 1.00 92.69 101 ASP A CA 1
ATOM 792 C C . ASP A 1 101 ? -10.565 11.052 8.109 1.00 92.69 101 ASP A C 1
ATOM 794 O O . ASP A 1 101 ? -9.518 11.703 8.164 1.00 92.69 101 ASP A O 1
ATOM 798 N N . LEU A 1 102 ? -10.581 9.744 7.866 1.00 95.94 102 LEU A N 1
ATOM 799 C CA . LEU A 1 102 ? -9.392 8.969 7.540 1.00 95.94 102 LEU A CA 1
ATOM 800 C C . LEU A 1 102 ? -9.493 8.508 6.093 1.00 95.94 102 LEU A C 1
ATOM 802 O O . LEU A 1 102 ? -10.346 7.681 5.761 1.00 95.94 102 LEU A O 1
ATOM 806 N N . ASN A 1 103 ? -8.586 8.996 5.255 1.00 98.12 103 ASN A N 1
ATOM 807 C CA . ASN A 1 103 ? -8.518 8.555 3.871 1.00 98.12 103 ASN A CA 1
ATOM 808 C C . ASN A 1 103 ? -7.702 7.263 3.774 1.00 98.12 103 ASN A C 1
ATOM 810 O O . ASN A 1 103 ? -6.563 7.195 4.232 1.00 98.12 103 ASN A O 1
ATOM 814 N N . LEU A 1 104 ? -8.293 6.224 3.192 1.00 98.62 104 LEU A N 1
ATOM 815 C CA . LEU A 1 104 ? -7.651 4.937 2.951 1.00 98.62 104 LEU A CA 1
ATOM 816 C C . LEU A 1 104 ? -7.478 4.748 1.454 1.00 98.62 104 LEU A C 1
ATOM 818 O O . LEU A 1 104 ? -8.444 4.850 0.698 1.00 98.62 104 LEU A O 1
ATOM 822 N N . THR A 1 105 ? -6.245 4.483 1.039 1.00 98.81 105 THR A N 1
ATOM 823 C CA . THR A 1 105 ? -5.870 4.455 -0.373 1.00 98.81 105 THR A CA 1
ATOM 824 C C . THR A 1 105 ? -5.179 3.145 -0.711 1.00 98.81 105 THR A C 1
ATOM 826 O O . THR A 1 105 ? -4.160 2.828 -0.101 1.00 98.81 105 THR A O 1
ATOM 829 N N . ALA A 1 106 ? -5.713 2.407 -1.684 1.00 98.81 106 ALA A N 1
ATOM 830 C CA . ALA A 1 106 ? -5.005 1.306 -2.335 1.00 98.81 106 ALA A CA 1
ATOM 831 C C . ALA A 1 106 ? -4.110 1.869 -3.441 1.00 98.81 106 ALA A C 1
ATOM 833 O O . ALA A 1 106 ? -4.597 2.685 -4.222 1.00 98.81 106 ALA A O 1
ATOM 834 N N . ILE A 1 107 ? -2.839 1.462 -3.510 1.00 98.31 107 ILE A N 1
ATOM 835 C CA . ILE A 1 107 ? -1.850 2.024 -4.449 1.00 98.31 107 ILE A CA 1
ATOM 836 C C . ILE A 1 107 ? -1.143 0.935 -5.247 1.00 98.31 107 ILE A C 1
ATOM 838 O O . ILE A 1 107 ? -0.697 -0.066 -4.700 1.00 98.31 107 ILE A O 1
ATOM 842 N N . TYR A 1 108 ? -0.947 1.189 -6.536 1.00 98.44 108 TYR A N 1
ATOM 843 C CA . TYR A 1 108 ? -0.062 0.403 -7.378 1.00 98.44 108 TYR A CA 1
ATOM 844 C C . TYR A 1 108 ? 0.843 1.310 -8.213 1.00 98.44 108 TYR A C 1
ATOM 846 O O . TYR A 1 108 ? 0.368 2.174 -8.955 1.00 98.44 108 TYR A O 1
ATOM 854 N N . CYS A 1 109 ? 2.153 1.090 -8.119 1.00 97.94 109 CYS A N 1
ATOM 855 C CA . CYS A 1 109 ? 3.162 1.807 -8.895 1.00 97.94 109 CYS A CA 1
ATOM 856 C C . CYS A 1 109 ? 3.935 0.814 -9.778 1.00 97.94 109 CYS A C 1
ATOM 858 O O . CYS A 1 109 ? 4.912 0.237 -9.291 1.00 97.94 109 CYS A O 1
ATOM 860 N N . PRO A 1 110 ? 3.607 0.636 -11.072 1.00 96.12 110 PRO A N 1
ATOM 861 C CA . PRO A 1 110 ? 4.246 -0.388 -11.898 1.00 96.12 110 PRO A CA 1
ATOM 862 C C . PRO A 1 110 ? 5.779 -0.244 -11.942 1.00 96.12 110 PRO A C 1
ATOM 864 O O . PRO A 1 110 ? 6.299 0.879 -12.008 1.00 96.12 110 PRO A O 1
ATOM 867 N N . PRO A 1 111 ? 6.555 -1.343 -11.941 1.00 94.75 111 PRO A N 1
ATOM 868 C CA . PRO A 1 111 ? 8.009 -1.307 -11.740 1.00 94.75 111 PRO A CA 1
ATOM 869 C C . PRO A 1 111 ? 8.770 -0.520 -12.814 1.00 94.75 111 PRO A C 1
ATOM 871 O O . PRO A 1 111 ? 9.812 0.062 -12.518 1.00 94.75 111 PRO A O 1
ATOM 874 N N . ARG A 1 112 ? 8.241 -0.469 -14.044 1.00 94.44 112 ARG A N 1
ATOM 875 C CA . ARG A 1 112 ? 8.898 0.148 -15.209 1.00 94.44 112 ARG A CA 1
ATOM 876 C C . ARG A 1 112 ? 8.942 1.678 -15.191 1.00 94.44 112 ARG A C 1
ATOM 878 O O . ARG A 1 112 ? 9.791 2.256 -15.864 1.00 94.44 112 ARG A O 1
ATOM 885 N N . PHE A 1 113 ? 8.031 2.334 -14.472 1.00 95.25 113 PHE A N 1
ATOM 886 C CA . PHE A 1 113 ? 7.926 3.793 -14.496 1.00 95.25 113 PHE A CA 1
ATOM 887 C C . PHE A 1 113 ? 8.789 4.438 -13.416 1.00 95.25 113 PHE A C 1
ATOM 889 O O . PHE A 1 113 ? 8.912 3.936 -12.294 1.00 95.25 113 PHE A O 1
ATOM 896 N N . LYS A 1 114 ? 9.385 5.576 -13.772 1.00 95.62 114 LYS A N 1
ATOM 897 C CA . LYS A 1 114 ? 10.039 6.467 -12.815 1.00 95.62 114 LYS A CA 1
ATOM 898 C C . LYS A 1 114 ? 8.968 7.370 -12.208 1.00 95.62 114 LYS A C 1
ATOM 900 O O . LYS A 1 114 ? 8.053 7.767 -12.912 1.00 95.62 114 LYS A O 1
ATOM 905 N N . ILE A 1 115 ? 9.107 7.658 -10.921 1.00 97.88 115 ILE A N 1
ATOM 906 C CA . ILE A 1 115 ? 8.290 8.631 -10.195 1.00 97.88 115 ILE A CA 1
ATOM 907 C C . ILE A 1 115 ? 9.277 9.440 -9.365 1.00 97.88 115 ILE A C 1
ATOM 909 O O . ILE A 1 115 ? 10.110 8.856 -8.664 1.00 97.88 115 ILE A O 1
ATOM 913 N N . THR A 1 116 ? 9.240 10.753 -9.517 1.00 98.19 116 THR A N 1
ATOM 914 C CA . THR A 1 116 ? 10.082 11.702 -8.787 1.00 98.19 116 THR A CA 1
ATOM 915 C C . THR A 1 116 ? 9.536 11.962 -7.387 1.00 98.19 116 THR A C 1
ATOM 917 O O . THR A 1 116 ? 8.375 11.689 -7.079 1.00 98.19 116 THR A O 1
ATOM 920 N N . ASP A 1 117 ? 10.379 12.500 -6.515 1.00 97.88 117 ASP A N 1
ATOM 921 C CA . ASP A 1 117 ? 9.990 12.901 -5.169 1.00 97.88 117 ASP A CA 1
ATOM 922 C C . ASP A 1 117 ? 8.915 14.005 -5.169 1.00 97.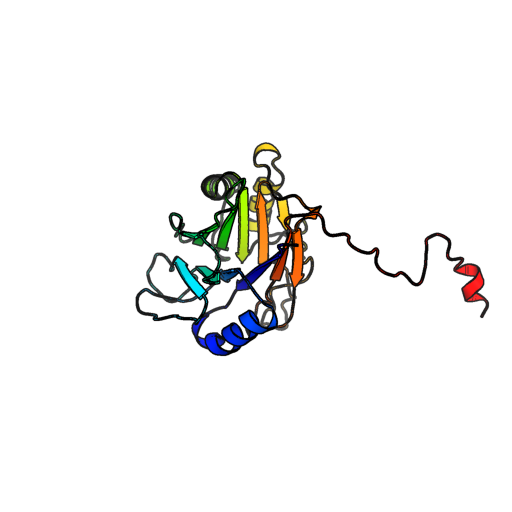88 117 ASP A C 1
ATOM 924 O O . ASP A 1 117 ? 8.017 13.976 -4.321 1.00 97.88 117 ASP A O 1
ATOM 928 N N . CYS A 1 118 ? 8.962 14.923 -6.144 1.00 97.56 118 CYS A N 1
ATOM 929 C CA . CYS A 1 118 ? 7.921 15.926 -6.392 1.00 97.56 118 CYS A CA 1
ATOM 930 C C . CYS A 1 118 ? 6.580 15.288 -6.777 1.00 97.56 118 CYS A C 1
ATOM 932 O O . CYS A 1 118 ? 5.564 15.609 -6.171 1.00 97.56 118 CYS A O 1
ATOM 934 N N . GLU A 1 119 ? 6.567 14.336 -7.714 1.00 97.88 119 GLU A N 1
ATOM 935 C CA . GLU A 1 119 ? 5.331 13.649 -8.118 1.00 97.88 119 GLU A CA 1
ATOM 936 C C . GLU A 1 119 ? 4.711 12.857 -6.959 1.00 97.88 119 GLU A C 1
ATOM 938 O O . GLU A 1 119 ? 3.495 12.890 -6.764 1.00 97.88 119 GLU A O 1
ATOM 943 N N . PHE A 1 120 ? 5.532 12.186 -6.140 1.00 98.31 120 PHE A N 1
ATOM 944 C CA . PHE A 1 120 ? 5.045 11.544 -4.918 1.00 98.31 120 PHE A CA 1
ATOM 945 C C . PHE A 1 120 ? 4.486 12.561 -3.922 1.00 98.31 120 PHE A C 1
ATOM 947 O O . PHE A 1 120 ? 3.434 12.321 -3.332 1.00 98.31 120 PHE A O 1
ATOM 954 N N . LYS A 1 121 ? 5.173 13.691 -3.720 1.00 97.94 121 LYS A N 1
ATOM 955 C CA . LYS A 1 121 ? 4.716 14.757 -2.821 1.00 97.94 121 LYS A CA 1
ATOM 956 C C . LYS A 1 121 ? 3.353 15.289 -3.257 1.00 97.94 121 LYS A C 1
ATOM 958 O O . LYS A 1 121 ? 2.461 15.395 -2.416 1.00 97.94 121 LYS A O 1
ATOM 963 N N . ASP A 1 122 ? 3.196 15.593 -4.541 1.00 97.56 122 ASP A N 1
ATOM 964 C CA . ASP A 1 122 ? 1.950 16.114 -5.095 1.00 97.56 122 ASP A CA 1
ATOM 965 C C . ASP A 1 122 ? 0.827 15.088 -4.935 1.00 97.56 122 ASP A C 1
ATOM 967 O O . ASP A 1 122 ? -0.234 15.418 -4.404 1.00 97.56 122 ASP A O 1
ATOM 971 N N . PHE A 1 123 ? 1.094 13.818 -5.265 1.00 98.06 123 PHE A N 1
ATOM 972 C CA . PHE A 1 123 ? 0.150 12.724 -5.048 1.00 98.06 123 PHE A CA 1
ATOM 973 C C . PHE A 1 123 ? -0.288 12.617 -3.579 1.00 98.06 123 PHE A C 1
ATOM 975 O O . PHE A 1 123 ? -1.486 12.673 -3.297 1.00 98.06 123 PHE A O 1
ATOM 982 N N . PHE A 1 124 ? 0.643 12.533 -2.623 1.00 98.12 124 PHE A N 1
ATOM 983 C CA . PHE A 1 124 ? 0.296 12.467 -1.198 1.00 98.12 124 PHE A CA 1
ATOM 984 C C . PHE A 1 124 ? -0.418 13.733 -0.704 1.00 98.12 124 PHE A C 1
ATOM 986 O O . PHE A 1 124 ? -1.230 13.658 0.217 1.00 98.12 124 PHE A O 1
ATOM 993 N N . GLY A 1 125 ? -0.160 14.888 -1.323 1.00 96.88 125 GLY A N 1
ATOM 994 C CA . GLY A 1 125 ? -0.893 16.129 -1.081 1.00 96.88 125 GLY A CA 1
ATOM 995 C C . GLY A 1 125 ? -2.381 16.026 -1.426 1.00 96.88 125 GLY A C 1
ATOM 996 O O . GLY A 1 125 ? -3.208 16.582 -0.704 1.00 96.88 125 GLY A O 1
ATOM 997 N N . THR A 1 126 ? -2.738 15.259 -2.464 1.00 96.62 126 THR A N 1
ATOM 998 C CA . THR A 1 126 ? -4.143 15.038 -2.861 1.00 96.62 126 THR A CA 1
ATOM 999 C C . THR A 1 126 ? -4.926 14.155 -1.888 1.00 96.62 126 THR A C 1
ATOM 1001 O O . THR A 1 126 ? -6.148 14.257 -1.814 1.00 96.62 126 THR A O 1
ATOM 1004 N N . LEU A 1 127 ? -4.242 13.323 -1.092 1.00 97.06 127 LEU A N 1
ATOM 1005 C CA . LEU A 1 127 ? -4.884 12.395 -0.153 1.00 97.06 127 LEU A CA 1
ATOM 1006 C C . LEU A 1 127 ? -5.381 13.073 1.130 1.00 97.06 127 LEU A C 1
ATOM 1008 O O . LEU A 1 127 ? -5.960 12.412 1.991 1.00 97.06 127 LEU A O 1
ATOM 1012 N N . GLY A 1 128 ? -5.178 14.383 1.272 1.00 94.25 128 GLY A N 1
ATOM 1013 C CA . GLY A 1 128 ? -5.672 15.166 2.397 1.00 94.25 128 GLY A CA 1
ATOM 1014 C C . GLY A 1 128 ? -4.783 15.106 3.648 1.00 94.25 128 GLY A C 1
ATOM 1015 O O . GLY A 1 128 ? -3.635 14.656 3.613 1.00 94.25 128 GLY A O 1
ATOM 1016 N N . PRO A 1 129 ? -5.283 15.626 4.783 1.00 94.19 129 PRO A N 1
ATOM 1017 C CA . PRO A 1 129 ? -4.461 15.851 5.967 1.00 94.19 129 PRO A CA 1
ATOM 1018 C C . PRO A 1 129 ? -4.196 14.579 6.772 1.00 94.19 129 PRO A C 1
ATOM 1020 O O . PRO A 1 129 ? -3.212 14.546 7.501 1.00 94.19 129 PRO A O 1
ATOM 1023 N N . ARG A 1 130 ? -5.043 13.551 6.678 1.00 96.19 130 ARG A N 1
ATOM 1024 C CA . ARG A 1 130 ? -4.921 12.317 7.459 1.00 96.19 130 ARG A CA 1
ATOM 1025 C C . ARG A 1 130 ? -5.244 11.115 6.586 1.00 96.19 130 ARG A C 1
ATOM 1027 O O . ARG A 1 130 ? -6.385 10.950 6.154 1.00 96.19 130 ARG A O 1
ATOM 1034 N N . PHE A 1 131 ? -4.246 10.274 6.334 1.00 97.88 131 PHE A N 1
ATOM 1035 C CA . PHE A 1 131 ? -4.416 9.139 5.434 1.00 97.88 131 PHE A CA 1
ATOM 1036 C C . PHE A 1 131 ? -3.524 7.947 5.770 1.00 97.88 131 PHE A C 1
ATOM 1038 O O . PHE A 1 131 ? -2.491 8.077 6.432 1.00 97.88 131 PHE A O 1
ATOM 1045 N N . LEU A 1 132 ? -3.924 6.798 5.228 1.00 98.50 132 LEU A N 1
ATOM 1046 C CA . LEU A 1 132 ? -3.112 5.603 5.055 1.00 98.50 132 LEU A CA 1
ATOM 1047 C C . LEU A 1 132 ? -3.177 5.166 3.591 1.00 98.50 132 LEU A C 1
ATOM 1049 O O . LEU A 1 132 ? -4.246 4.870 3.060 1.00 98.50 132 LEU A O 1
ATOM 1053 N N . ALA A 1 133 ? -2.016 5.121 2.953 1.00 98.69 133 ALA A N 1
ATOM 1054 C CA . ALA A 1 133 ? -1.830 4.811 1.547 1.00 98.69 133 ALA A CA 1
ATOM 1055 C C . ALA A 1 133 ? -1.005 3.527 1.425 1.00 98.69 133 ALA A C 1
ATOM 1057 O O . ALA A 1 133 ? 0.218 3.549 1.565 1.00 98.69 133 ALA A O 1
ATOM 1058 N N . GLY A 1 134 ? -1.687 2.400 1.234 1.00 98.69 134 GLY A N 1
ATOM 1059 C CA . GLY A 1 134 ? -1.117 1.059 1.283 1.00 98.69 134 GLY A CA 1
ATOM 1060 C C . GLY A 1 134 ? -1.216 0.337 -0.051 1.00 98.69 134 GLY A C 1
ATOM 1061 O O . GLY A 1 134 ? -2.247 0.398 -0.717 1.00 98.69 134 GLY A O 1
ATOM 1062 N N . GLY A 1 135 ? -0.157 -0.359 -0.445 1.00 98.38 135 GLY A N 1
ATOM 1063 C CA . GLY A 1 135 ? -0.150 -1.058 -1.721 1.00 98.38 135 GLY A CA 1
ATOM 1064 C C . GLY A 1 135 ? 1.228 -1.520 -2.155 1.00 98.38 135 GLY A C 1
ATOM 1065 O O . GLY A 1 135 ? 2.160 -1.537 -1.351 1.00 98.38 135 GLY A O 1
ATOM 1066 N N . ASP A 1 136 ? 1.336 -1.855 -3.438 1.00 98.50 136 ASP A N 1
ATOM 1067 C CA . ASP A 1 136 ? 2.597 -2.257 -4.057 1.00 98.50 136 ASP A CA 1
ATOM 1068 C C . ASP A 1 136 ? 3.246 -1.042 -4.725 1.00 98.50 136 ASP A C 1
ATOM 1070 O O . ASP A 1 136 ? 2.839 -0.567 -5.793 1.00 98.50 136 ASP A O 1
ATOM 1074 N N . TYR A 1 137 ? 4.294 -0.535 -4.084 1.00 98.31 137 TYR A N 1
ATOM 1075 C CA . TYR A 1 137 ? 5.034 0.614 -4.587 1.00 98.31 137 TYR A CA 1
ATOM 1076 C C . TYR A 1 137 ? 6.085 0.229 -5.640 1.00 98.31 137 TYR A C 1
ATOM 1078 O O . TYR A 1 137 ? 6.644 1.116 -6.297 1.00 98.31 137 TYR A O 1
ATOM 1086 N N . ASN A 1 138 ? 6.430 -1.060 -5.780 1.00 98.19 138 ASN A N 1
ATOM 1087 C CA . ASN A 1 138 ? 7.624 -1.542 -6.489 1.00 98.19 138 ASN A CA 1
ATOM 1088 C C . ASN A 1 138 ? 8.881 -0.706 -6.158 1.00 98.19 138 ASN A C 1
ATOM 1090 O O . ASN A 1 138 ? 9.761 -0.459 -6.997 1.00 98.19 138 ASN A O 1
ATOM 1094 N N . ALA A 1 139 ? 8.940 -0.205 -4.926 1.00 97.94 139 ALA A N 1
ATOM 1095 C CA . ALA A 1 139 ? 9.930 0.736 -4.442 1.00 97.94 139 ALA A CA 1
ATOM 1096 C C . ALA A 1 139 ? 10.778 0.033 -3.388 1.00 97.94 139 ALA A C 1
ATOM 1098 O O . ALA A 1 139 ? 10.280 -0.459 -2.379 1.00 97.94 139 ALA A O 1
ATOM 1099 N N . LYS A 1 140 ? 12.084 -0.010 -3.632 1.00 98.19 140 LYS A N 1
ATOM 1100 C CA . LYS A 1 140 ? 13.039 -0.724 -2.792 1.00 98.19 140 LYS A CA 1
ATOM 1101 C C . LYS A 1 140 ? 13.869 0.289 -2.027 1.00 98.19 140 LYS A C 1
ATOM 1103 O O . LYS A 1 140 ? 14.537 1.114 -2.654 1.00 98.19 140 LYS A O 1
ATOM 1108 N N . HIS A 1 141 ? 13.809 0.245 -0.699 1.00 98.44 141 HIS A N 1
ATOM 1109 C CA . HIS A 1 141 ? 14.693 1.000 0.179 1.00 98.44 141 HIS A CA 1
ATOM 1110 C C . HIS A 1 141 ? 14.817 0.345 1.562 1.00 98.44 141 HIS A C 1
ATOM 1112 O O . HIS A 1 141 ? 13.830 -0.114 2.137 1.00 98.44 141 HIS A O 1
ATOM 1118 N N . MET A 1 142 ? 16.021 0.368 2.143 1.00 97.69 142 MET A N 1
ATOM 1119 C CA . MET A 1 142 ? 16.279 -0.229 3.465 1.00 97.69 142 MET A CA 1
ATOM 1120 C C . MET A 1 142 ? 15.431 0.395 4.585 1.00 97.69 142 MET A C 1
ATOM 1122 O O . MET A 1 142 ? 15.151 -0.260 5.581 1.00 97.69 142 MET A O 1
ATOM 1126 N N . TYR A 1 143 ? 14.973 1.637 4.398 1.00 97.19 143 TYR A N 1
ATOM 1127 C CA . TYR A 1 143 ? 14.155 2.378 5.370 1.00 97.19 143 TYR A CA 1
ATOM 1128 C C . TYR A 1 143 ? 12.834 1.681 5.729 1.00 97.19 143 TYR A C 1
ATOM 1130 O O . TYR A 1 143 ? 12.369 1.807 6.855 1.00 97.19 143 TYR A O 1
ATOM 1138 N N . TRP A 1 144 ? 12.252 0.910 4.806 1.00 96.75 144 TRP A N 1
ATOM 1139 C CA . TRP A 1 144 ? 11.053 0.104 5.064 1.00 96.75 144 TRP A CA 1
ATOM 1140 C C . TRP A 1 144 ? 11.322 -1.396 5.111 1.00 96.75 144 TRP A C 1
ATOM 1142 O O . TRP A 1 144 ? 10.370 -2.163 5.174 1.00 96.75 144 TRP A O 1
ATOM 1152 N N . GLY A 1 145 ? 12.588 -1.823 5.115 1.00 96.06 145 GLY A N 1
ATOM 1153 C CA . GLY A 1 145 ? 12.969 -3.233 5.237 1.00 96.06 145 GLY A CA 1
ATOM 1154 C C . GLY A 1 145 ? 13.193 -3.973 3.916 1.00 96.06 145 GLY A C 1
ATOM 1155 O O . GLY A 1 145 ? 13.349 -5.191 3.932 1.00 96.06 145 GLY A O 1
ATOM 1156 N N . SER A 1 146 ? 13.245 -3.272 2.778 1.00 97.31 146 SER A N 1
ATOM 1157 C CA . SER A 1 146 ? 13.724 -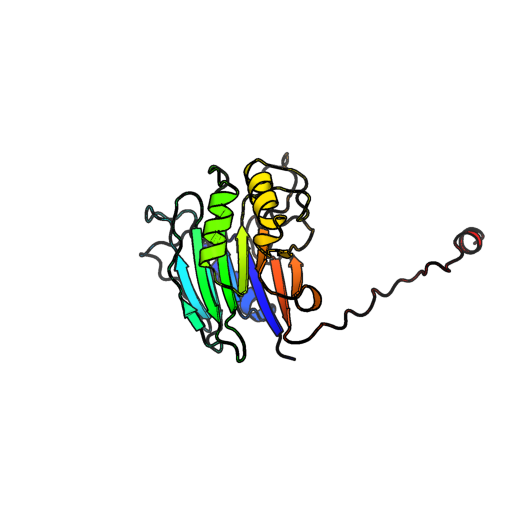3.872 1.523 1.00 97.31 146 SER A CA 1
ATOM 1158 C C . SER A 1 146 ? 15.223 -4.159 1.600 1.00 97.31 146 SER A C 1
ATOM 1160 O O . SER A 1 146 ? 15.991 -3.394 2.188 1.00 97.31 146 SER A O 1
ATOM 1162 N N . ARG A 1 147 ? 15.662 -5.228 0.935 1.00 96.25 147 ARG A N 1
ATOM 1163 C CA . ARG A 1 147 ? 17.075 -5.630 0.891 1.00 96.25 147 ARG A CA 1
ATOM 1164 C C . ARG A 1 147 ? 17.925 -4.700 0.030 1.00 96.25 147 ARG A C 1
ATOM 1166 O O . ARG A 1 147 ? 19.124 -4.562 0.256 1.00 96.25 147 ARG A O 1
ATOM 1173 N N . LEU A 1 148 ? 17.317 -4.103 -0.993 1.00 95.88 148 LEU A N 1
ATOM 1174 C CA . LEU A 1 148 ? 18.001 -3.277 -1.986 1.00 95.88 148 LEU A CA 1
ATOM 1175 C C . LEU A 1 148 ? 17.437 -1.856 -2.018 1.00 95.88 148 LEU A C 1
ATOM 1177 O O . LEU A 1 148 ? 16.381 -1.568 -1.450 1.00 95.88 148 LEU A O 1
ATOM 1181 N N . ILE A 1 149 ? 18.146 -0.977 -2.728 1.00 97.88 149 ILE A N 1
ATOM 1182 C CA . ILE A 1 149 ? 17.664 0.352 -3.097 1.00 97.88 149 ILE A CA 1
ATOM 1183 C C . ILE A 1 149 ? 17.488 0.402 -4.613 1.00 97.88 149 ILE A C 1
ATOM 1185 O O . ILE A 1 149 ? 18.425 0.096 -5.349 1.00 97.88 149 ILE A O 1
ATOM 1189 N N . ASN A 1 150 ? 16.313 0.817 -5.089 1.00 97.69 150 ASN A N 1
ATOM 1190 C CA . ASN A 1 150 ? 16.091 1.138 -6.502 1.00 97.69 150 ASN A CA 1
ATOM 1191 C C . ASN A 1 150 ? 15.816 2.647 -6.687 1.00 97.69 150 ASN A C 1
ATOM 1193 O O . ASN A 1 150 ? 15.544 3.345 -5.706 1.00 97.69 150 ASN A O 1
ATOM 1197 N N . PRO A 1 151 ? 15.897 3.190 -7.921 1.00 98.19 151 PRO A N 1
ATOM 1198 C CA . PRO A 1 151 ? 15.690 4.620 -8.154 1.00 98.19 151 PRO A CA 1
ATOM 1199 C C . PRO A 1 151 ? 14.344 5.136 -7.633 1.00 98.19 151 PRO A C 1
ATOM 1201 O O . PRO A 1 151 ? 14.314 6.164 -6.965 1.00 98.19 151 PRO A O 1
ATOM 1204 N N . LYS A 1 152 ? 13.252 4.391 -7.857 1.00 98.19 152 LYS A N 1
ATOM 1205 C CA . LYS A 1 152 ? 11.913 4.746 -7.361 1.00 98.19 152 LYS A CA 1
ATOM 1206 C C . LYS A 1 152 ? 11.860 4.800 -5.829 1.00 98.19 152 LYS A C 1
ATOM 1208 O O . LYS A 1 152 ? 11.326 5.747 -5.268 1.00 98.19 152 LYS A O 1
ATOM 1213 N N . GLY A 1 153 ? 12.465 3.828 -5.147 1.00 98.50 153 GLY A N 1
ATOM 1214 C CA . GLY A 1 153 ? 12.558 3.798 -3.688 1.00 98.50 153 GLY A CA 1
ATOM 1215 C C . GLY A 1 153 ? 13.410 4.921 -3.117 1.00 98.50 153 GLY A C 1
ATOM 1216 O O . GLY A 1 153 ? 13.068 5.464 -2.075 1.00 98.50 153 GLY A O 1
ATOM 1217 N N . ARG A 1 154 ? 14.461 5.356 -3.818 1.00 98.62 154 ARG A N 1
ATOM 1218 C CA . ARG A 1 154 ? 15.216 6.554 -3.424 1.00 98.62 154 ARG A CA 1
ATOM 1219 C C . ARG A 1 154 ? 14.361 7.825 -3.501 1.00 98.62 154 ARG A C 1
ATOM 1221 O O . ARG A 1 154 ? 14.412 8.632 -2.582 1.00 98.62 154 ARG A O 1
ATOM 1228 N N . GLN A 1 155 ? 13.579 7.985 -4.569 1.00 98.69 155 GLN A N 1
ATOM 1229 C CA . GLN A 1 155 ? 12.684 9.136 -4.741 1.00 98.69 155 GLN A CA 1
ATOM 1230 C C . GLN A 1 155 ? 11.591 9.156 -3.668 1.00 98.69 155 GLN A C 1
ATOM 1232 O O . GLN A 1 155 ? 11.441 10.149 -2.963 1.00 98.69 155 GLN A O 1
ATOM 1237 N N . LEU A 1 156 ? 10.913 8.023 -3.458 1.00 98.62 156 LEU A N 1
ATOM 1238 C CA . LEU A 1 156 ? 9.911 7.883 -2.402 1.00 98.62 156 LEU A CA 1
ATOM 1239 C C . LEU A 1 156 ? 10.507 8.154 -1.010 1.00 98.62 156 LEU A C 1
ATOM 1241 O O . LEU A 1 156 ? 9.893 8.844 -0.200 1.00 98.62 156 LEU A O 1
ATOM 1245 N N . TYR A 1 157 ? 11.724 7.669 -0.743 1.00 98.62 157 TYR A N 1
ATOM 1246 C CA . TYR A 1 157 ? 12.435 7.947 0.504 1.00 98.62 157 TYR A CA 1
ATOM 1247 C C . TYR A 1 157 ? 12.625 9.451 0.736 1.00 98.62 157 TYR A C 1
ATOM 1249 O O . TYR A 1 157 ? 12.303 9.921 1.824 1.00 98.62 157 TYR A O 1
ATOM 1257 N N . TYR A 1 158 ? 13.073 10.217 -0.268 1.00 98.50 158 TYR A N 1
ATOM 1258 C CA . TYR A 1 158 ? 13.219 11.675 -0.144 1.00 98.50 158 TYR A CA 1
ATOM 1259 C C . TYR A 1 158 ? 11.897 12.376 0.171 1.00 98.50 158 TYR A C 1
ATOM 1261 O O . TYR A 1 158 ? 11.870 13.258 1.032 1.00 98.50 158 TYR A O 1
ATOM 1269 N N . THR A 1 159 ? 10.795 11.946 -0.448 1.00 98.50 159 THR A N 1
ATOM 1270 C CA . THR A 1 159 ? 9.461 12.460 -0.121 1.00 98.50 159 THR A CA 1
ATOM 1271 C C . THR A 1 159 ? 9.086 12.182 1.335 1.00 98.50 159 THR A C 1
ATOM 1273 O O . THR A 1 159 ? 8.539 13.067 1.992 1.00 98.50 159 THR A O 1
ATOM 1276 N N . ILE A 1 160 ? 9.391 10.987 1.850 1.00 98.06 160 ILE A N 1
ATOM 1277 C CA . ILE A 1 160 ? 9.047 10.572 3.219 1.00 98.06 160 ILE A CA 1
ATOM 1278 C C . ILE A 1 160 ? 9.866 11.336 4.263 1.00 98.06 160 ILE A C 1
ATOM 1280 O O . ILE A 1 160 ? 9.299 11.891 5.198 1.00 98.06 160 ILE A O 1
ATOM 1284 N N . ILE A 1 161 ? 11.195 11.393 4.113 1.00 97.38 161 ILE A N 1
ATOM 1285 C CA . ILE A 1 161 ? 12.068 11.989 5.140 1.00 97.38 161 ILE A CA 1
ATOM 1286 C C . ILE A 1 161 ? 12.016 13.517 5.185 1.00 97.38 161 ILE A C 1
ATOM 1288 O O . ILE A 1 161 ? 12.522 14.131 6.130 1.00 97.38 161 ILE A O 1
ATOM 1292 N N . ASN A 1 162 ? 11.426 14.153 4.173 1.00 96.38 162 ASN A N 1
ATOM 1293 C CA . ASN A 1 162 ? 11.215 15.587 4.188 1.00 96.38 162 ASN A CA 1
ATOM 1294 C C . ASN A 1 162 ? 10.174 15.945 5.261 1.00 96.38 162 ASN A C 1
ATOM 1296 O O . ASN A 1 162 ? 8.970 15.752 5.081 1.00 96.38 162 ASN A O 1
ATOM 1300 N N . LYS A 1 163 ? 10.647 16.532 6.367 1.00 90.50 163 LYS A N 1
ATOM 1301 C CA . LYS A 1 163 ? 9.826 16.906 7.529 1.00 90.50 163 LYS A CA 1
ATOM 1302 C C . LYS A 1 163 ? 8.634 17.804 7.181 1.00 90.50 163 LYS A C 1
ATOM 1304 O O . LYS A 1 163 ? 7.629 17.751 7.880 1.00 90.50 163 LYS A O 1
ATOM 1309 N N . HIS A 1 164 ? 8.708 18.587 6.102 1.00 93.06 164 HIS A N 1
ATOM 1310 C CA . HIS A 1 164 ? 7.595 19.435 5.664 1.00 93.06 164 HIS A CA 1
ATOM 1311 C C . HIS A 1 164 ? 6.403 18.637 5.116 1.00 93.06 164 HIS A C 1
ATOM 1313 O O . HIS A 1 164 ? 5.281 19.139 5.122 1.00 93.06 164 HIS A O 1
ATOM 1319 N N . ASN A 1 165 ? 6.616 17.395 4.670 1.00 93.56 165 ASN A N 1
ATOM 1320 C CA . ASN A 1 165 ? 5.546 16.543 4.152 1.00 93.56 165 ASN A CA 1
ATOM 1321 C C . ASN A 1 165 ? 4.778 15.819 5.275 1.00 93.56 165 ASN A C 1
ATOM 1323 O O . ASN A 1 165 ? 3.610 15.469 5.080 1.00 93.56 165 ASN A O 1
ATOM 1327 N N . ASN A 1 166 ? 5.411 15.657 6.448 1.00 95.25 166 ASN A N 1
ATOM 1328 C CA . ASN A 1 166 ? 4.876 14.983 7.636 1.00 95.25 166 ASN A CA 1
ATOM 1329 C C . ASN A 1 166 ? 4.361 13.559 7.348 1.00 95.25 166 ASN A C 1
ATOM 1331 O O . ASN A 1 166 ? 3.231 13.208 7.691 1.00 95.25 166 ASN A O 1
ATOM 1335 N N . LEU A 1 167 ? 5.181 12.772 6.651 1.00 97.62 167 LEU A N 1
ATOM 1336 C CA . LEU A 1 167 ? 4.887 11.391 6.279 1.00 97.62 167 LEU A CA 1
ATOM 1337 C C . LEU A 1 167 ? 5.662 10.419 7.167 1.00 97.62 167 LEU A C 1
ATOM 1339 O O . LEU A 1 167 ? 6.767 10.721 7.612 1.00 97.62 167 LEU A O 1
ATOM 1343 N N . ASP A 1 168 ? 5.096 9.236 7.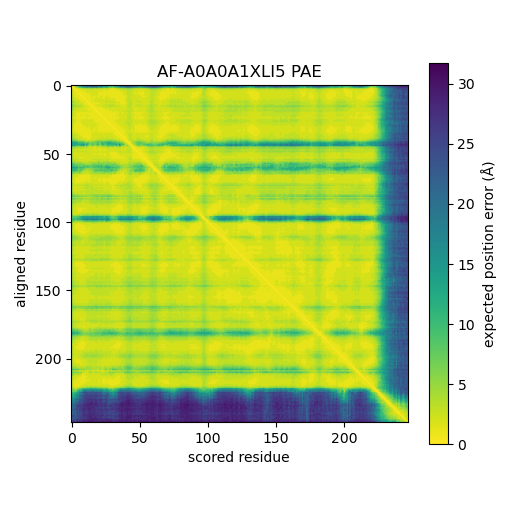366 1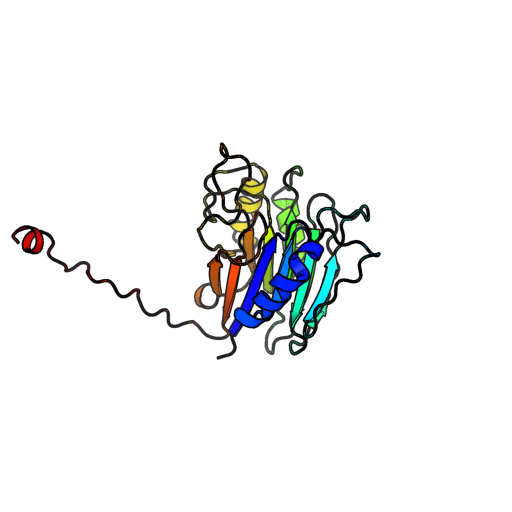.00 97.19 168 ASP A N 1
ATOM 1344 C CA . ASP A 1 168 ? 5.755 8.107 8.023 1.00 97.19 168 ASP A CA 1
ATOM 1345 C C . ASP A 1 168 ? 5.439 6.797 7.279 1.00 97.19 168 ASP A C 1
ATOM 1347 O O . ASP A 1 168 ? 4.584 6.763 6.386 1.00 97.19 168 ASP A O 1
ATOM 1351 N N . ILE A 1 169 ? 6.140 5.716 7.623 1.00 97.31 169 ILE A N 1
ATOM 1352 C CA . ILE A 1 169 ? 5.996 4.401 6.999 1.00 97.31 169 ILE A CA 1
ATOM 1353 C C . ILE A 1 169 ? 5.575 3.339 7.999 1.00 97.31 169 ILE A C 1
ATOM 1355 O O . ILE A 1 169 ? 6.157 3.157 9.068 1.00 97.31 169 ILE A O 1
ATOM 1359 N N . ILE A 1 170 ? 4.610 2.541 7.560 1.00 98.06 170 ILE A N 1
ATOM 1360 C CA . ILE A 1 170 ? 4.129 1.354 8.240 1.00 98.06 170 ILE A CA 1
ATOM 1361 C C . ILE A 1 170 ? 4.443 0.148 7.358 1.00 98.06 170 ILE A C 1
ATOM 1363 O O . ILE A 1 170 ? 3.845 -0.048 6.303 1.00 98.06 170 ILE A O 1
ATOM 1367 N N . SER A 1 171 ? 5.405 -0.657 7.800 1.00 97.44 171 SER A N 1
ATOM 1368 C CA . SER A 1 171 ? 5.906 -1.834 7.086 1.00 97.44 171 SER A CA 1
ATOM 1369 C C . SER A 1 171 ? 5.921 -3.057 8.012 1.00 97.44 171 SER A C 1
ATOM 1371 O O . SER A 1 171 ? 6.176 -2.891 9.210 1.00 97.44 171 SER A O 1
ATOM 1373 N N . PRO A 1 172 ? 5.690 -4.280 7.488 1.00 96.81 172 PRO A N 1
ATOM 1374 C CA . PRO A 1 172 ? 5.825 -5.514 8.263 1.00 96.81 172 PRO A CA 1
ATOM 1375 C C . PRO A 1 172 ? 7.287 -5.863 8.593 1.00 96.81 172 PRO A C 1
ATOM 1377 O O . PRO A 1 172 ? 7.538 -6.748 9.411 1.00 96.81 172 PRO A O 1
ATOM 1380 N N . GLY A 1 173 ? 8.264 -5.219 7.940 1.00 95.12 173 GLY A N 1
ATOM 1381 C CA . GLY A 1 173 ? 9.696 -5.482 8.134 1.00 95.12 173 GLY A CA 1
ATOM 1382 C C . GLY A 1 173 ? 10.169 -6.868 7.668 1.00 95.12 173 GLY A C 1
ATOM 1383 O O . GLY A 1 173 ? 11.282 -7.274 7.996 1.00 95.12 173 GLY A O 1
ATOM 1384 N N . LYS A 1 174 ? 9.335 -7.602 6.924 1.00 94.62 174 LYS A N 1
ATOM 1385 C CA . LYS A 1 174 ? 9.607 -8.935 6.365 1.00 94.62 174 LYS A CA 1
ATOM 1386 C C . LYS A 1 174 ? 9.260 -8.946 4.869 1.00 94.62 174 LYS A C 1
ATOM 1388 O O . LYS A 1 174 ? 8.395 -8.165 4.475 1.00 94.62 174 LYS A O 1
ATOM 1393 N N . PRO A 1 175 ? 9.882 -9.813 4.048 1.00 96.00 175 PRO A N 1
ATOM 1394 C CA . PRO A 1 175 ? 9.559 -9.917 2.628 1.00 96.00 175 PRO A CA 1
ATOM 1395 C C . PRO A 1 175 ? 8.059 -10.085 2.375 1.00 96.00 175 PRO A C 1
ATOM 1397 O O . PRO A 1 175 ? 7.382 -10.829 3.086 1.00 96.00 175 PRO A O 1
ATOM 1400 N N . THR A 1 176 ? 7.565 -9.386 1.359 1.00 97.00 176 THR A N 1
ATOM 1401 C CA . THR A 1 176 ? 6.168 -9.434 0.916 1.00 97.00 176 THR A CA 1
ATOM 1402 C C . THR A 1 176 ? 6.039 -9.946 -0.508 1.00 97.00 176 THR A C 1
ATOM 1404 O O . THR A 1 176 ? 4.988 -10.463 -0.842 1.00 97.00 176 THR A O 1
ATOM 1407 N N . TYR A 1 177 ? 7.098 -9.878 -1.316 1.00 96.81 177 TYR A N 1
ATOM 1408 C CA . TYR A 1 177 ? 7.124 -10.369 -2.690 1.00 96.81 177 TYR A CA 1
ATOM 1409 C C . TYR A 1 177 ? 8.011 -11.610 -2.824 1.00 96.81 177 TYR A C 1
ATOM 1411 O O . TYR A 1 177 ? 9.163 -11.613 -2.369 1.00 96.81 177 TYR A O 1
ATOM 1419 N N . TRP A 1 178 ? 7.486 -12.633 -3.501 1.00 96.06 178 TRP A N 1
ATOM 1420 C CA . TRP A 1 178 ? 8.069 -13.963 -3.664 1.00 96.06 178 TRP A CA 1
ATOM 1421 C C . TRP A 1 178 ? 8.233 -14.298 -5.154 1.00 96.06 178 TRP A C 1
ATOM 1423 O O . TRP A 1 178 ? 7.337 -14.869 -5.773 1.00 96.06 178 TRP A O 1
ATOM 1433 N N . PRO A 1 179 ? 9.389 -13.970 -5.757 1.00 93.38 179 PRO A N 1
ATOM 1434 C CA . PRO A 1 179 ? 9.623 -14.228 -7.172 1.00 93.38 179 PRO A CA 1
ATOM 1435 C C . PRO A 1 179 ? 9.520 -15.720 -7.525 1.00 93.38 179 PRO A C 1
ATOM 1437 O O . PRO A 1 179 ? 10.094 -16.561 -6.836 1.00 93.38 179 PRO A O 1
ATOM 1440 N N . SER A 1 180 ? 8.904 -16.051 -8.664 1.00 90.44 180 SER A N 1
ATOM 1441 C CA . SER A 1 180 ? 8.873 -17.438 -9.166 1.00 90.44 180 SER A CA 1
ATOM 1442 C C . SER A 1 180 ? 10.241 -17.938 -9.660 1.00 90.44 180 SER A C 1
ATOM 1444 O O . SER A 1 180 ? 10.495 -19.141 -9.711 1.00 90.44 180 SER A O 1
ATOM 1446 N N . ASP A 1 181 ? 11.127 -17.016 -10.048 1.00 91.00 181 ASP A N 1
ATOM 1447 C CA . ASP A 1 181 ? 12.501 -17.322 -10.450 1.00 91.00 181 ASP A CA 1
ATOM 1448 C C . ASP A 1 181 ? 13.346 -17.675 -9.220 1.00 91.00 181 ASP A C 1
ATOM 1450 O O . ASP A 1 181 ? 13.588 -16.830 -8.359 1.00 91.00 181 ASP A O 1
ATOM 1454 N N . ARG A 1 182 ? 13.848 -18.914 -9.183 1.00 87.44 182 ARG A N 1
ATOM 1455 C CA . ARG A 1 182 ? 14.648 -19.465 -8.077 1.00 87.44 182 ARG A CA 1
ATOM 1456 C C . ARG A 1 182 ? 15.951 -18.705 -7.816 1.00 87.44 182 ARG A C 1
ATOM 1458 O O . ARG A 1 182 ? 16.506 -18.827 -6.729 1.00 87.44 182 ARG A O 1
ATOM 1465 N N . ASN A 1 183 ? 16.443 -17.934 -8.786 1.00 91.50 183 ASN A N 1
ATOM 1466 C CA . ASN A 1 183 ? 17.648 -17.119 -8.625 1.00 91.50 183 ASN A CA 1
ATOM 1467 C C . ASN A 1 183 ? 17.363 -15.759 -7.975 1.00 91.50 183 ASN A C 1
ATOM 1469 O O . ASN A 1 183 ? 18.292 -15.030 -7.617 1.00 91.50 183 ASN A O 1
ATOM 1473 N N . LYS A 1 184 ? 16.088 -15.382 -7.836 1.00 90.81 184 LYS A N 1
ATOM 1474 C CA . LYS A 1 184 ? 15.687 -14.132 -7.199 1.00 90.81 184 LYS A CA 1
ATOM 1475 C C . LYS A 1 184 ? 15.354 -14.378 -5.734 1.00 90.81 184 LYS A C 1
ATOM 1477 O O . LYS A 1 184 ? 14.740 -15.366 -5.355 1.00 90.81 184 LYS A O 1
ATOM 1482 N N . ILE A 1 185 ? 15.769 -13.429 -4.906 1.00 94.38 185 ILE A N 1
ATOM 1483 C CA . ILE A 1 185 ? 15.557 -13.462 -3.459 1.00 94.38 185 ILE A CA 1
ATOM 1484 C C . ILE A 1 185 ? 14.304 -12.630 -3.142 1.00 94.38 185 ILE A C 1
ATOM 1486 O O . ILE A 1 185 ? 14.186 -11.533 -3.705 1.00 94.38 185 ILE A O 1
ATOM 1490 N N . PRO A 1 186 ? 13.414 -13.109 -2.250 1.00 95.81 186 PRO A N 1
ATOM 1491 C CA . PRO A 1 186 ? 12.260 -12.356 -1.763 1.00 95.81 186 PRO A CA 1
ATOM 1492 C C . PRO A 1 186 ? 12.622 -10.960 -1.246 1.00 95.81 186 PRO A C 1
ATOM 1494 O O . PRO A 1 186 ? 13.733 -10.728 -0.759 1.00 95.81 186 PRO A O 1
ATOM 1497 N N . ASP A 1 187 ? 11.685 -10.022 -1.355 1.00 96.31 187 ASP A N 1
ATOM 1498 C CA . ASP A 1 187 ? 11.917 -8.617 -1.002 1.00 96.31 187 ASP A CA 1
ATOM 1499 C C . ASP A 1 187 ? 10.657 -7.953 -0.434 1.00 96.31 187 ASP A C 1
ATOM 1501 O O . ASP 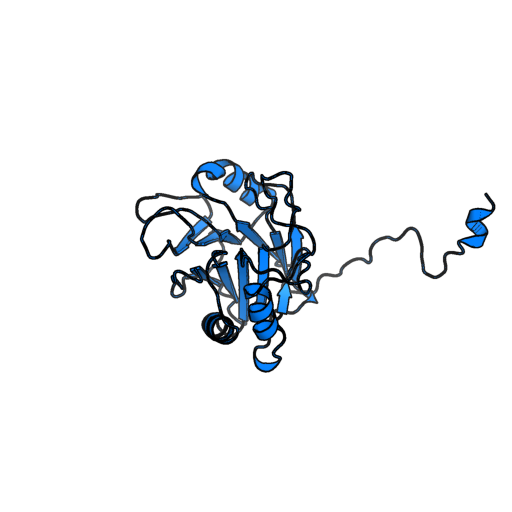A 1 187 ? 9.565 -8.515 -0.502 1.00 96.31 187 ASP A O 1
ATOM 1505 N N . LEU A 1 188 ? 10.809 -6.757 0.137 1.00 97.56 188 LEU A N 1
ATOM 1506 C CA . LEU A 1 188 ? 9.711 -5.988 0.728 1.00 97.56 188 LEU A CA 1
ATOM 1507 C C . LEU A 1 188 ? 9.364 -4.791 -0.157 1.00 97.56 188 LEU A C 1
ATOM 1509 O O . LEU A 1 188 ? 10.135 -3.835 -0.247 1.00 97.56 188 LEU A O 1
ATOM 1513 N N . ILE A 1 189 ? 8.198 -4.842 -0.798 1.00 98.06 189 ILE A N 1
ATOM 1514 C CA . ILE A 1 189 ? 7.695 -3.762 -1.668 1.00 98.06 189 ILE A CA 1
ATOM 1515 C C . ILE A 1 189 ? 6.240 -3.374 -1.384 1.00 98.06 189 ILE A C 1
ATOM 1517 O O . ILE A 1 189 ? 5.791 -2.337 -1.876 1.00 98.06 189 ILE A O 1
ATOM 1521 N N . ASP A 1 190 ? 5.558 -4.141 -0.529 1.00 98.44 190 ASP A N 1
ATOM 1522 C CA . ASP A 1 190 ? 4.193 -3.884 -0.081 1.00 98.44 190 ASP A CA 1
ATOM 1523 C C . ASP A 1 190 ? 4.216 -3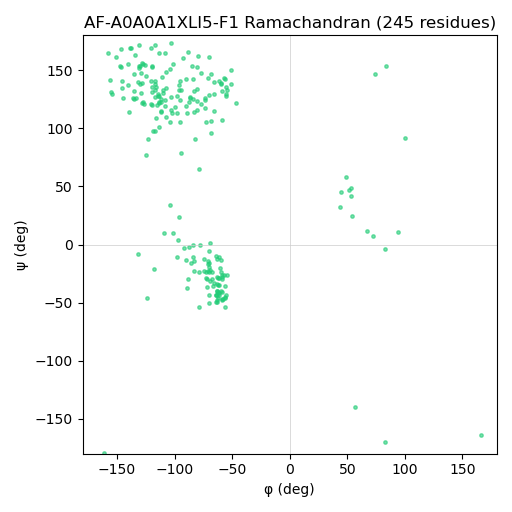.305 1.338 1.00 98.44 190 ASP A C 1
ATOM 1525 O O . ASP A 1 190 ? 4.671 -3.942 2.291 1.00 98.44 190 ASP A O 1
ATOM 1529 N N . PHE A 1 191 ? 3.761 -2.065 1.485 1.00 98.62 191 PHE A N 1
ATOM 1530 C CA . PHE A 1 191 ? 3.730 -1.348 2.762 1.00 98.62 191 PHE A CA 1
ATOM 1531 C C . PHE A 1 191 ? 2.750 -0.173 2.683 1.00 98.62 191 PHE A C 1
ATOM 1533 O O . PHE A 1 191 ? 2.113 0.046 1.652 1.00 98.62 191 PHE A O 1
ATOM 1540 N N . ALA A 1 192 ? 2.613 0.586 3.773 1.00 98.69 192 ALA A N 1
ATOM 1541 C CA . ALA A 1 192 ? 1.822 1.809 3.802 1.00 98.69 192 ALA A CA 1
ATOM 1542 C C . ALA A 1 192 ? 2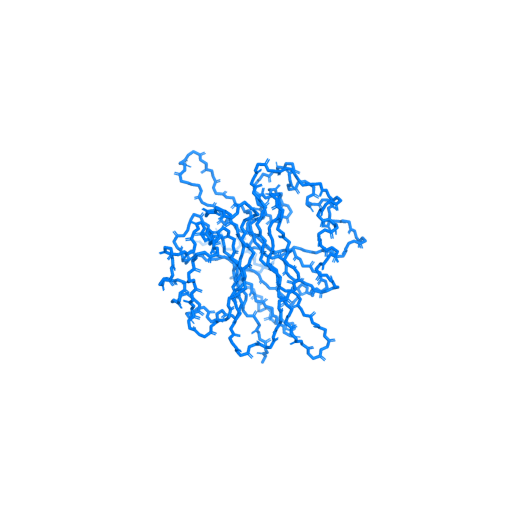.655 3.056 4.106 1.00 98.69 192 ALA A C 1
ATOM 1544 O O . ALA A 1 192 ? 3.515 3.050 4.985 1.00 98.69 192 ALA A O 1
ATOM 1545 N N . VAL A 1 193 ? 2.324 4.143 3.412 1.00 98.69 193 VAL A N 1
ATOM 1546 C CA . VAL A 1 193 ? 2.708 5.516 3.752 1.00 98.69 193 VAL A CA 1
ATOM 1547 C C . VAL A 1 193 ? 1.547 6.134 4.524 1.00 98.69 193 VAL A C 1
ATOM 1549 O O . VAL A 1 193 ? 0.391 6.009 4.113 1.00 98.69 193 VAL A O 1
ATOM 1552 N N . VAL A 1 194 ? 1.828 6.789 5.644 1.00 98.38 194 VAL A N 1
ATOM 1553 C CA . VAL A 1 194 ? 0.805 7.398 6.501 1.00 98.38 194 VAL A CA 1
ATOM 1554 C C . VAL A 1 194 ? 1.091 8.869 6.755 1.00 98.38 194 VAL A C 1
ATOM 1556 O O . VAL A 1 194 ? 2.240 9.307 6.733 1.00 98.38 194 VAL A O 1
ATOM 1559 N N . LYS A 1 195 ? 0.031 9.626 7.035 1.00 97.50 195 LYS A N 1
ATOM 1560 C CA . LYS A 1 195 ? 0.105 11.028 7.454 1.00 97.50 195 LYS A CA 1
ATOM 1561 C C . LYS A 1 195 ? -0.830 11.269 8.625 1.00 97.50 195 LYS A C 1
ATOM 1563 O O . LYS A 1 195 ? -1.999 10.887 8.560 1.00 97.50 195 LYS A O 1
ATOM 1568 N N . ASN A 1 196 ? -0.328 11.930 9.669 1.00 94.62 196 ASN A N 1
ATOM 1569 C CA . ASN A 1 196 ? -1.089 12.237 10.887 1.00 94.62 196 ASN A CA 1
ATOM 1570 C C . ASN A 1 196 ? -1.752 10.997 11.527 1.00 94.62 196 ASN A C 1
ATOM 1572 O O . ASN A 1 196 ? -2.902 11.035 11.974 1.00 94.62 196 ASN A O 1
ATOM 1576 N N . ILE A 1 197 ? -1.018 9.882 11.562 1.00 93.62 197 ILE A N 1
ATOM 1577 C CA . ILE A 1 197 ? -1.374 8.673 12.308 1.00 93.62 197 ILE A CA 1
ATOM 1578 C C . ILE A 1 197 ? -0.260 8.427 13.320 1.00 93.62 197 ILE A C 1
ATOM 1580 O O . ILE A 1 197 ? 0.896 8.273 12.938 1.00 93.62 197 ILE A O 1
ATOM 1584 N N . ASP A 1 198 ? -0.607 8.412 14.605 1.00 91.88 198 ASP A N 1
ATOM 1585 C CA . ASP A 1 198 ? 0.352 8.161 15.680 1.00 91.88 198 ASP A CA 1
ATOM 1586 C C . ASP A 1 198 ? 0.883 6.724 15.593 1.00 91.88 198 ASP A C 1
ATOM 1588 O O . ASP A 1 198 ? 0.111 5.763 15.514 1.00 91.88 198 ASP A O 1
ATOM 1592 N N . ARG A 1 199 ? 2.212 6.578 15.634 1.00 92.31 199 ARG A N 1
ATOM 1593 C CA . ARG A 1 199 ? 2.899 5.289 15.524 1.00 92.31 199 ARG A CA 1
ATOM 1594 C C . ARG A 1 199 ? 2.495 4.295 16.617 1.00 92.31 199 ARG A C 1
ATOM 1596 O O . ARG A 1 199 ? 2.524 3.094 16.363 1.00 92.31 199 ARG A O 1
ATOM 1603 N N . SER A 1 200 ? 2.091 4.771 17.796 1.00 92.00 200 SER A N 1
ATOM 1604 C CA . SER A 1 200 ? 1.609 3.948 18.917 1.00 92.00 200 SER A CA 1
ATOM 1605 C C . SER A 1 200 ? 0.232 3.314 18.677 1.00 92.00 200 SER A C 1
ATOM 1607 O O . SER A 1 200 ? -0.145 2.363 19.367 1.00 92.00 200 SER A O 1
ATOM 1609 N N . LEU A 1 201 ? -0.516 3.813 17.688 1.00 93.25 201 LEU A N 1
ATOM 1610 C CA . LEU A 1 201 ? -1.861 3.348 17.351 1.00 93.25 201 LEU A CA 1
ATOM 1611 C C . LEU A 1 201 ? -1.881 2.354 16.195 1.00 93.25 201 LEU A C 1
ATOM 1613 O O . LEU A 1 201 ? -2.928 1.765 15.927 1.00 93.25 201 LEU A O 1
ATOM 1617 N N . ILE A 1 202 ? -0.762 2.188 15.489 1.00 96.12 202 ILE A N 1
ATOM 1618 C CA . ILE A 1 202 ? -0.716 1.440 14.239 1.00 96.12 202 ILE A CA 1
ATOM 1619 C C . ILE A 1 202 ? 0.385 0.384 14.234 1.00 96.12 202 ILE A C 1
ATOM 1621 O O . ILE A 1 202 ? 1.555 0.656 14.508 1.00 96.12 202 ILE A O 1
ATOM 1625 N N . THR A 1 203 ? 0.021 -0.840 13.866 1.00 97.12 203 THR A N 1
ATOM 1626 C CA . THR A 1 203 ? 0.967 -1.944 13.671 1.00 97.12 203 THR A CA 1
ATOM 1627 C C . THR A 1 203 ? 0.778 -2.589 12.311 1.00 97.12 203 THR A C 1
ATOM 1629 O O . THR A 1 203 ? -0.299 -2.508 11.725 1.00 97.12 203 THR A O 1
ATOM 1632 N N . ALA A 1 204 ? 1.843 -3.221 11.820 1.00 97.69 204 ALA A N 1
ATOM 1633 C CA . ALA A 1 204 ? 1.825 -4.035 10.617 1.00 97.69 204 ALA A CA 1
ATOM 1634 C C . ALA A 1 204 ? 2.515 -5.372 10.873 1.00 97.69 204 ALA A C 1
ATOM 1636 O O . ALA A 1 204 ? 3.557 -5.421 11.526 1.00 97.69 204 ALA A O 1
ATOM 1637 N N . ASP A 1 205 ? 1.940 -6.434 10.329 1.00 97.25 205 ASP A N 1
ATOM 1638 C CA . ASP A 1 205 ? 2.569 -7.746 10.198 1.00 97.25 205 ASP A CA 1
ATOM 1639 C C . ASP A 1 205 ? 2.224 -8.316 8.819 1.00 97.25 205 ASP A C 1
ATOM 1641 O O . ASP A 1 205 ? 1.382 -7.775 8.105 1.00 97.25 205 ASP A O 1
ATOM 1645 N N . THR A 1 206 ? 2.875 -9.400 8.430 1.00 95.75 206 THR A N 1
ATOM 1646 C CA . THR A 1 206 ? 2.573 -10.122 7.190 1.00 95.75 206 THR A CA 1
ATOM 1647 C C . THR A 1 206 ? 2.154 -11.548 7.517 1.00 95.75 206 THR A C 1
ATOM 1649 O O . THR A 1 206 ? 2.554 -12.104 8.544 1.00 95.75 206 THR A O 1
ATOM 1652 N N . CYS A 1 207 ? 1.342 -12.147 6.655 1.00 93.75 207 CYS A N 1
ATOM 1653 C CA . CYS A 1 207 ? 0.989 -13.559 6.743 1.00 93.75 207 CYS A CA 1
ATOM 1654 C C . CYS A 1 207 ? 1.092 -14.226 5.372 1.00 93.75 207 CYS A C 1
ATOM 1656 O O . CYS A 1 207 ? 1.139 -13.560 4.345 1.00 93.75 207 CYS A O 1
ATOM 1658 N N . THR A 1 208 ? 1.148 -15.553 5.362 1.00 90.44 208 THR A N 1
ATOM 1659 C CA . THR A 1 208 ? 1.273 -16.367 4.142 1.00 90.44 208 THR A CA 1
ATOM 1660 C C . THR A 1 208 ? -0.081 -16.871 3.642 1.00 90.44 208 THR A C 1
ATOM 1662 O O . THR A 1 208 ? -0.156 -17.912 2.998 1.00 90.44 208 THR A O 1
ATOM 1665 N N . ASP A 1 209 ? -1.154 -16.174 4.010 1.00 84.19 209 ASP A N 1
ATOM 1666 C CA . ASP A 1 209 ? -2.507 -16.467 3.549 1.00 84.19 209 ASP A CA 1
ATOM 1667 C C . ASP A 1 209 ? -2.743 -15.772 2.187 1.00 84.19 209 ASP A C 1
ATOM 1669 O O . ASP A 1 209 ? -2.140 -14.734 1.937 1.00 84.19 209 ASP A O 1
ATOM 1673 N N . LEU A 1 210 ? -3.639 -16.303 1.340 1.00 93.62 210 LEU A N 1
ATOM 1674 C CA . LEU A 1 210 ? -3.868 -15.922 -0.078 1.00 93.62 210 LEU A CA 1
ATOM 1675 C C . LEU A 1 210 ? -2.778 -16.404 -1.059 1.00 93.62 210 LEU A C 1
ATOM 1677 O O . LEU A 1 210 ? -1.606 -16.500 -0.712 1.00 93.62 210 LEU A O 1
ATOM 1681 N N . SER A 1 211 ? -3.172 -16.731 -2.296 1.00 90.44 211 SER A N 1
ATOM 1682 C CA . SER A 1 211 ? -2.346 -17.492 -3.255 1.00 90.44 211 SER A CA 1
ATOM 1683 C C . SER A 1 211 ? -1.714 -16.661 -4.385 1.00 90.44 211 SER A C 1
ATOM 1685 O O . SER A 1 211 ? -1.528 -17.154 -5.497 1.00 90.44 211 SER A O 1
ATOM 1687 N N . SER A 1 212 ? -1.339 -15.413 -4.095 1.00 93.94 212 SER A N 1
ATOM 1688 C CA . SER A 1 212 ? -0.536 -14.556 -4.987 1.00 93.94 212 SER A CA 1
ATOM 1689 C C . SER A 1 212 ? 0.972 -14.759 -4.753 1.00 93.94 212 SER A C 1
ATOM 1691 O O . SER A 1 212 ? 1.388 -15.298 -3.726 1.00 93.94 212 SER A O 1
ATOM 1693 N N . ASP A 1 213 ? 1.813 -14.276 -5.671 1.00 95.25 213 ASP A N 1
ATOM 1694 C CA . ASP A 1 213 ? 3.255 -14.101 -5.447 1.00 95.25 213 ASP A CA 1
ATOM 1695 C C . ASP A 1 213 ? 3.575 -12.973 -4.446 1.00 95.25 213 ASP A C 1
ATOM 1697 O O . ASP A 1 213 ? 4.740 -12.737 -4.115 1.00 95.25 213 ASP A O 1
ATOM 1701 N N . HIS A 1 214 ? 2.543 -12.325 -3.898 1.00 97.19 214 HIS A N 1
ATOM 1702 C CA . HIS A 1 214 ? 2.637 -11.386 -2.790 1.00 97.19 214 HIS A CA 1
ATOM 1703 C C . HIS A 1 214 ? 1.893 -11.859 -1.534 1.00 97.19 214 HIS A C 1
ATOM 1705 O O . HIS A 1 214 ? 0.729 -12.267 -1.575 1.00 97.19 214 HIS A O 1
ATOM 1711 N N . SER A 1 215 ? 2.555 -11.715 -0.386 1.00 97.31 215 SER A N 1
ATOM 1712 C CA . SER A 1 215 ? 1.971 -11.915 0.938 1.00 97.31 215 SER A CA 1
ATOM 1713 C C . SER A 1 215 ? 1.167 -10.691 1.385 1.00 97.31 215 SER A C 1
ATOM 1715 O O . SER A 1 215 ? 1.670 -9.566 1.300 1.00 97.31 215 SER A O 1
ATOM 1717 N N . PRO A 1 216 ? -0.051 -10.875 1.919 1.00 98.00 216 PRO A N 1
ATOM 1718 C CA . PRO A 1 216 ? -0.833 -9.785 2.477 1.00 98.00 216 PRO A CA 1
ATOM 1719 C C . PRO A 1 216 ? -0.187 -9.183 3.728 1.00 98.00 216 PRO A C 1
ATOM 1721 O O . PRO A 1 216 ? 0.274 -9.887 4.632 1.00 98.00 216 PRO A O 1
ATOM 1724 N N . VAL A 1 217 ? -0.255 -7.856 3.822 1.00 98.50 217 VAL A N 1
ATOM 1725 C CA . VAL A 1 217 ? 0.165 -7.081 4.991 1.00 98.50 217 VAL A CA 1
ATOM 1726 C C . VAL A 1 217 ? -1.065 -6.723 5.813 1.00 98.50 217 VAL A C 1
ATOM 1728 O O . VAL A 1 217 ? -1.968 -6.033 5.343 1.00 98.50 217 VAL A O 1
ATOM 1731 N N . LEU A 1 218 ? -1.108 -7.193 7.054 1.00 98.50 218 LEU A N 1
ATOM 1732 C CA . LEU A 1 218 ? -2.161 -6.918 8.023 1.00 98.50 218 LEU A CA 1
ATOM 1733 C C . LEU A 1 218 ? -1.799 -5.668 8.819 1.00 98.50 218 LEU A C 1
ATOM 1735 O O . LEU A 1 218 ? -0.802 -5.659 9.537 1.00 98.50 218 LEU A O 1
ATOM 1739 N N . ILE A 1 219 ? -2.633 -4.638 8.731 1.00 98.31 219 ILE A N 1
ATOM 1740 C CA . ILE A 1 219 ? -2.506 -3.399 9.490 1.00 98.31 219 ILE A CA 1
ATOM 1741 C C . ILE A 1 219 ? -3.622 -3.322 10.528 1.00 98.31 219 ILE A C 1
ATOM 1743 O O . ILE A 1 219 ? -4.800 -3.476 10.211 1.00 98.31 219 ILE A O 1
ATOM 1747 N N . LYS A 1 220 ? -3.259 -3.026 11.775 1.00 97.44 220 LYS A N 1
ATOM 1748 C CA . LYS A 1 220 ? -4.223 -2.726 12.839 1.00 97.44 220 LYS A CA 1
ATOM 1749 C C . LYS A 1 220 ? -4.092 -1.268 13.224 1.00 97.44 220 LYS A C 1
ATOM 1751 O O . LYS A 1 220 ? -3.005 -0.851 13.612 1.00 97.44 220 LYS A O 1
ATOM 1756 N N . LEU A 1 221 ? -5.188 -0.521 13.132 1.00 95.06 221 LEU A N 1
ATOM 1757 C CA . LEU A 1 221 ? -5.268 0.865 13.584 1.00 95.06 221 LEU A CA 1
ATOM 1758 C C . LEU A 1 221 ? -6.231 0.967 14.769 1.00 95.06 221 LEU A C 1
ATOM 1760 O O . LEU A 1 221 ? -7.398 0.594 14.660 1.00 95.06 221 LEU A O 1
ATOM 1764 N N . CYS A 1 222 ? -5.744 1.478 15.893 1.00 91.31 222 CYS A N 1
ATOM 1765 C CA . CYS A 1 222 ? -6.491 1.578 17.143 1.00 91.31 222 CYS A CA 1
ATOM 1766 C C . CYS A 1 222 ? -6.883 3.029 17.440 1.00 91.31 222 CYS A C 1
ATOM 1768 O O . CYS A 1 222 ? -6.159 3.962 17.106 1.00 91.31 222 CYS A O 1
ATOM 1770 N N . GLU A 1 223 ? -8.019 3.234 18.106 1.00 79.50 223 GLU A N 1
ATOM 1771 C CA . GLU A 1 223 ? -8.398 4.567 18.610 1.00 79.50 223 GLU A CA 1
ATOM 1772 C C . GLU A 1 223 ? -7.597 4.997 19.847 1.00 79.50 223 GLU A C 1
ATOM 1774 O O . GLU A 1 223 ? -7.488 6.187 20.129 1.00 79.50 223 GLU A O 1
ATOM 1779 N N . GLN A 1 224 ? -7.045 4.035 20.587 1.00 70.62 224 GLN A N 1
ATOM 1780 C CA . GLN A 1 224 ? -6.234 4.260 21.783 1.00 70.62 224 GLN A CA 1
ATOM 1781 C C . GLN A 1 224 ? -4.937 3.446 21.697 1.00 70.62 224 GLN A C 1
ATOM 1783 O O . GLN A 1 224 ? -4.938 2.405 21.029 1.00 70.62 224 GLN A O 1
ATOM 1788 N N . PRO A 1 225 ? -3.842 3.901 22.343 1.00 67.50 225 PRO A N 1
ATOM 1789 C CA . PRO A 1 225 ? -2.550 3.227 22.279 1.00 67.50 225 PRO A CA 1
ATOM 1790 C C . PRO A 1 225 ? -2.683 1.767 22.689 1.00 67.50 225 PRO A C 1
ATOM 1792 O O . PRO A 1 225 ? -3.305 1.451 23.706 1.00 67.50 225 PRO A O 1
ATOM 1795 N N . MET A 1 226 ? -2.090 0.871 21.904 1.00 57.25 226 MET A N 1
ATOM 1796 C CA . MET A 1 226 ? -2.016 -0.521 22.318 1.00 57.25 226 MET A CA 1
ATOM 1797 C C . MET A 1 226 ? -0.979 -0.646 23.429 1.00 57.25 226 MET A C 1
ATOM 1799 O O . MET A 1 226 ? 0.179 -0.268 23.249 1.00 57.25 226 MET A O 1
ATOM 1803 N N . ILE A 1 227 ? -1.377 -1.221 24.564 1.00 58.12 227 ILE A N 1
ATOM 1804 C CA . ILE A 1 227 ? -0.418 -1.736 25.540 1.00 58.12 227 ILE A CA 1
ATOM 1805 C C . ILE A 1 227 ? 0.246 -2.937 24.867 1.00 58.12 227 ILE A C 1
ATOM 1807 O O . ILE A 1 227 ? -0.308 -4.033 24.830 1.00 58.12 227 ILE A O 1
ATOM 1811 N N . VAL A 1 228 ? 1.406 -2.713 24.255 1.00 56.78 228 VAL A N 1
ATOM 1812 C CA . VAL A 1 228 ? 2.247 -3.812 23.794 1.00 56.78 228 VAL A CA 1
ATOM 1813 C C . VAL A 1 228 ? 2.848 -4.418 25.048 1.00 56.78 228 VAL A C 1
ATOM 1815 O O . VAL A 1 228 ? 3.730 -3.818 25.664 1.00 56.78 228 VAL A O 1
ATOM 1818 N N . GLU A 1 229 ? 2.349 -5.584 25.453 1.00 56.53 229 GLU A N 1
ATOM 1819 C CA . GLU A 1 229 ? 3.031 -6.352 26.485 1.00 56.53 229 GLU A CA 1
ATOM 1820 C C . GLU A 1 229 ? 4.474 -6.584 26.017 1.00 56.53 229 GLU A C 1
ATOM 1822 O O . GLU A 1 229 ? 4.694 -7.002 24.870 1.00 56.53 229 GLU A O 1
ATOM 1827 N N . PRO A 1 230 ? 5.477 -6.256 26.849 1.00 57.59 230 PRO A N 1
ATOM 1828 C CA . PRO A 1 230 ? 6.858 -6.495 26.481 1.00 57.59 230 PRO A CA 1
ATOM 1829 C C . PRO A 1 230 ? 7.005 -7.974 26.133 1.00 57.59 230 PRO A C 1
ATOM 1831 O O . PRO A 1 230 ? 6.478 -8.835 26.839 1.00 57.59 230 PRO A O 1
ATOM 1834 N N . LYS A 1 231 ? 7.714 -8.272 25.033 1.00 58.66 231 LYS A N 1
ATOM 1835 C CA . LYS A 1 231 ? 8.018 -9.657 24.658 1.00 58.66 231 LYS A CA 1
ATOM 1836 C C . LYS A 1 231 ? 8.524 -10.385 25.897 1.00 58.66 231 LYS A C 1
ATOM 1838 O O . LYS A 1 231 ? 9.530 -9.972 26.477 1.00 58.66 231 LYS A O 1
ATOM 1843 N N . VAL A 1 232 ? 7.836 -11.462 26.273 1.00 65.81 232 VAL A N 1
ATOM 1844 C CA . VAL A 1 232 ? 8.298 -12.351 27.334 1.00 65.81 232 VAL A CA 1
ATOM 1845 C C . VAL A 1 232 ? 9.662 -12.867 26.900 1.00 65.81 232 VAL A C 1
ATOM 1847 O O . VAL A 1 232 ? 9.788 -13.635 25.949 1.00 65.81 232 VAL A O 1
ATOM 1850 N N . SER A 1 233 ? 10.699 -12.362 27.552 1.00 67.75 233 SER A N 1
ATOM 1851 C CA . SER A 1 233 ? 12.067 -12.779 27.317 1.00 67.75 233 SER A CA 1
ATOM 1852 C C . SER A 1 233 ? 12.460 -13.701 28.455 1.00 67.75 233 SER A C 1
ATOM 1854 O O . SER A 1 233 ? 12.365 -13.325 29.622 1.00 67.75 233 SER A O 1
ATOM 1856 N N . LEU A 1 234 ? 12.945 -14.897 28.120 1.00 73.56 234 LEU A N 1
ATOM 1857 C CA . LEU A 1 234 ? 13.518 -15.827 29.100 1.00 73.56 234 LEU A CA 1
ATOM 1858 C C . LEU A 1 234 ? 14.779 -15.254 29.770 1.00 73.56 234 LEU A C 1
ATOM 1860 O O . LEU A 1 234 ? 15.260 -15.793 30.763 1.00 73.56 234 LEU A O 1
ATOM 1864 N N . THR A 1 235 ? 15.323 -14.159 29.229 1.00 75.06 235 THR A N 1
ATOM 1865 C CA . THR A 1 235 ? 16.548 -13.525 29.710 1.00 75.06 235 THR A CA 1
ATOM 1866 C C . THR A 1 235 ? 16.415 -12.015 29.803 1.00 75.06 235 THR A C 1
ATOM 1868 O O . THR A 1 235 ? 15.761 -11.373 28.987 1.00 75.06 235 THR A O 1
ATOM 1871 N N . THR A 1 236 ? 17.081 -11.421 30.780 1.00 75.31 236 THR A N 1
ATOM 1872 C CA . THR A 1 236 ? 17.136 -9.970 30.969 1.00 75.31 236 THR A CA 1
ATOM 1873 C C . THR A 1 236 ? 18.578 -9.495 30.820 1.00 75.31 236 THR A C 1
ATOM 1875 O O . THR A 1 236 ? 19.507 -10.301 30.817 1.00 75.31 236 THR A O 1
ATOM 1878 N N . HIS A 1 237 ? 18.806 -8.182 30.786 1.00 72.06 237 HIS A N 1
ATOM 1879 C CA . HIS A 1 237 ? 20.165 -7.621 30.853 1.00 72.06 237 HIS A CA 1
ATOM 1880 C C . HIS A 1 237 ? 20.927 -8.005 32.135 1.00 72.06 237 HIS A C 1
ATOM 1882 O O . HIS A 1 237 ? 22.140 -7.839 32.202 1.00 72.06 237 HIS A O 1
ATOM 1888 N N . LYS A 1 238 ? 20.228 -8.537 33.145 1.00 77.56 238 LYS A N 1
ATOM 1889 C CA . LYS A 1 238 ? 20.809 -9.063 34.385 1.00 77.56 238 LYS A CA 1
ATOM 1890 C C . LYS A 1 238 ? 21.116 -10.564 34.317 1.00 77.56 238 LYS A C 1
ATOM 1892 O O . LYS A 1 238 ? 21.631 -11.120 35.285 1.00 77.56 238 LYS A O 1
ATOM 1897 N N . THR A 1 239 ? 20.791 -11.243 33.215 1.00 79.69 239 THR A N 1
ATOM 1898 C CA . THR A 1 239 ? 21.071 -12.671 33.054 1.00 79.69 239 THR A CA 1
ATOM 1899 C C . THR A 1 239 ? 22.580 -12.899 33.012 1.00 79.69 239 THR A C 1
ATOM 1901 O O . THR A 1 239 ? 23.277 -12.464 32.098 1.00 79.69 239 THR A O 1
ATOM 1904 N N . ASN A 1 240 ? 23.091 -13.604 34.022 1.00 79.19 240 ASN A N 1
ATOM 1905 C CA . ASN A 1 240 ? 24.500 -13.957 34.121 1.00 79.19 240 ASN A CA 1
ATOM 1906 C C . ASN A 1 240 ? 24.798 -15.206 33.276 1.00 79.19 240 ASN A C 1
ATOM 1908 O O . ASN A 1 240 ? 24.723 -16.341 33.751 1.00 79.19 240 ASN A O 1
ATOM 1912 N N . TRP A 1 241 ? 25.165 -14.974 32.019 1.00 78.50 241 TRP A N 1
ATOM 1913 C CA . TRP A 1 241 ? 25.518 -16.018 31.056 1.00 78.50 241 TRP A CA 1
ATOM 1914 C C . TRP A 1 241 ? 26.728 -16.865 31.474 1.00 78.50 241 TRP A C 1
ATOM 1916 O O . TRP A 1 241 ? 26.799 -18.046 31.137 1.00 78.50 241 TRP A O 1
ATOM 1926 N N . LEU A 1 242 ? 27.659 -16.296 32.249 1.00 80.31 242 LEU A N 1
ATOM 1927 C CA . LEU A 1 242 ? 28.839 -17.014 32.745 1.00 80.31 242 LEU A CA 1
ATOM 1928 C C . LEU A 1 242 ? 28.471 -18.081 33.782 1.00 80.31 242 LEU A C 1
ATOM 1930 O O . LEU A 1 242 ? 29.136 -19.111 33.853 1.00 80.31 242 LEU A O 1
ATOM 1934 N N . LYS A 1 243 ? 27.406 -17.863 34.564 1.00 78.75 243 LYS A N 1
ATOM 1935 C CA . LYS A 1 243 ? 26.901 -18.853 35.527 1.00 78.75 243 LYS A CA 1
ATOM 1936 C C . LYS A 1 243 ? 26.221 -20.035 34.829 1.00 78.75 243 LYS A C 1
ATOM 1938 O O . LYS A 1 243 ? 26.370 -21.162 35.283 1.00 78.75 243 LYS A O 1
ATOM 1943 N N . TYR A 1 244 ? 25.516 -19.783 33.727 1.00 70.81 244 TYR A N 1
ATOM 1944 C CA . TYR A 1 244 ? 24.810 -20.820 32.966 1.00 70.81 244 TYR A CA 1
ATOM 1945 C C . TYR A 1 244 ? 25.750 -21.732 32.168 1.00 70.81 244 TYR A C 1
ATOM 1947 O O . TYR A 1 244 ? 25.445 -22.898 31.992 1.00 70.81 244 TYR A O 1
ATOM 1955 N N . ARG A 1 245 ? 26.917 -21.231 31.740 1.00 73.50 245 ARG A N 1
ATOM 1956 C CA . ARG A 1 245 ? 27.940 -22.012 31.015 1.00 73.50 245 ARG A CA 1
ATOM 1957 C C . ARG A 1 245 ? 28.677 -23.068 31.855 1.00 73.50 245 ARG A C 1
ATOM 1959 O O . ARG A 1 245 ? 29.530 -23.761 31.313 1.00 73.50 245 ARG A O 1
ATOM 1966 N N . LYS A 1 246 ? 28.434 -23.133 33.168 1.00 67.25 246 LYS A N 1
ATOM 1967 C CA . LYS A 1 246 ? 29.100 -24.074 34.092 1.00 67.25 246 LYS A CA 1
ATOM 1968 C C . LYS A 1 246 ? 28.287 -25.347 34.373 1.00 67.25 246 LYS A C 1
ATOM 1970 O O . LYS A 1 246 ? 28.727 -26.156 35.185 1.00 67.25 246 LYS A O 1
ATOM 1975 N N . TYR A 1 247 ? 27.141 -25.497 33.717 1.00 54.62 247 TYR A N 1
ATOM 1976 C CA . TYR A 1 247 ? 26.298 -26.691 33.695 1.00 54.62 247 TYR A CA 1
ATOM 1977 C C . TYR A 1 247 ? 26.092 -27.111 32.241 1.00 54.62 247 TYR A C 1
ATOM 1979 O O . TYR A 1 247 ? 25.854 -28.315 32.024 1.00 54.62 247 TYR A O 1
#

Secondary structure (DSSP, 8-state):
--EEEEEEEE-SSGGGGHHHHHHHHHHTT-SEEEEE-----TT-----TTEEEEEE--TT-SSSS-EEEEEETTS-EEEPPPEE-SS-EEEEEEE--SSS-EEEEEEE--TTS---HHHHHHHHHHT-SSEEEEEE-----GGGT-SS--HHHHHHHHHHH-TTT-EEEE--SS--B--SSTTSPPB--EEEEEES--GGGEEEEE---SSSSBPPEEEEEESS----PPP--S--TT--HHHHTT-

Radius of gyration: 19.07 Å; Cα contacts (8 Å, |Δi|>4): 577; chains: 1; bounding box: 50×46×57 Å

Organism: Zeugodacus cucurbitae (NCBI:txid28588)